Protein AF-A0A9R0ZIT9-F1 (afdb_monomer)

Secondary structure (DSSP, 8-state):
-HHHHHHT-TTSPPPP---B--BSSSSEEEPPPGGGGTT---EE-EEEE-S-TT--GGG---HHHHHHHHHHT----B--EE--S---S----------TT-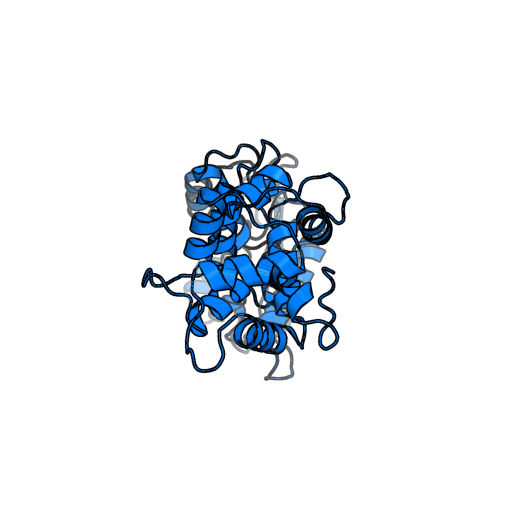SEEEE-PPBPPPSSTTS-HHHHHHHHHHHHHHHHT-EEE---HHHHHHHHHHHHTT-S-GGGG---HHHHHHHH---HHHHHHHHHHHHHT---TTSEEEHHHHHHTTT----HHHHHHHHHH-TT-SSEEEHHHHHHHHHHHHTSTTHHHHHHHHHHHHSPTT-SSB-HHHHHHHHTTTSPPPPHHHHHHHHHHH-SS-SSSB-HHHHHHHHHH-GGGGGGGHHHHTTS---TT-

Mean predicted aligned error: 11.48 Å

Sequence (338 aa):
MCFQRKAAGNSFPRVLLFPEGTTTNGRFLISFQHGAFIPGYPVQPVVVRYPHVHFDQSWLVSLRLHIFFLFVLFPVIIVIVFQGKHITNSTHVQDVHPVSQLHGVEYLPIVYPPEIKQENALHFAENTSYAMAHALNVLPTSYSYADSMIASRAEEAGKANCSSYMVEMAWVKEVYGVSTAEAMELLEHFLAMNPDSDGRVKAQDFWALFGLYCSPLCKKIFHYFDFENKESITFRQFLVGCAHLRKQPLFEGVCETAFEKCKAPGTSDISLAQLANALRSGMLPPADDGMLKLFETFDIDDDDKISRDDFVACLARFPFMIALFAGRINGEVYIEIV

Structure (mmCIF, N/CA/C/O backbone):
data_AF-A0A9R0ZIT9-F1
#
_entry.id   AF-A0A9R0ZIT9-F1
#
loop_
_atom_site.group_PDB
_atom_site.id
_atom_site.type_symbol
_atom_site.label_atom_id
_atom_site.label_alt_id
_atom_site.label_comp_id
_atom_site.label_asym_id
_atom_site.label_entity_id
_atom_site.label_seq_id
_atom_site.pdbx_PDB_ins_code
_atom_site.Cartn_x
_atom_site.Cartn_y
_atom_site.Cartn_z
_atom_site.occupancy
_atom_site.B_iso_or_equiv
_atom_site.auth_seq_id
_atom_site.auth_comp_id
_atom_site.auth_asym_id
_atom_site.auth_atom_id
_atom_site.pdbx_PDB_model_num
ATOM 1 N N . MET A 1 1 ? 18.877 -2.179 -42.855 1.00 31.06 1 MET A N 1
ATOM 2 C CA . MET A 1 1 ? 18.702 -2.961 -44.105 1.00 31.06 1 MET A CA 1
ATOM 3 C C . MET A 1 1 ? 18.419 -4.462 -43.870 1.00 31.06 1 MET A C 1
ATOM 5 O O . MET A 1 1 ? 17.644 -5.027 -44.631 1.00 31.06 1 MET A O 1
ATOM 9 N N . CYS A 1 2 ? 18.946 -5.117 -42.816 1.00 38.97 2 CYS A N 1
ATOM 10 C CA . CYS A 1 2 ? 18.646 -6.539 -42.520 1.00 38.97 2 CYS A CA 1
ATOM 11 C C . CYS A 1 2 ? 17.175 -6.837 -42.163 1.00 38.97 2 CYS A C 1
ATOM 13 O O . CYS A 1 2 ? 16.629 -7.835 -42.624 1.00 38.97 2 CYS A O 1
ATOM 15 N N . PHE A 1 3 ? 16.506 -5.967 -41.397 1.00 40.38 3 PHE A N 1
ATOM 16 C CA . PHE A 1 3 ? 15.108 -6.185 -40.991 1.00 40.38 3 PHE A CA 1
ATOM 17 C C . PHE A 1 3 ? 14.107 -6.030 -42.147 1.00 40.38 3 PHE A C 1
ATOM 19 O O . PHE A 1 3 ? 13.218 -6.862 -42.296 1.00 40.38 3 PHE A O 1
ATOM 26 N N . GLN A 1 4 ? 14.300 -5.038 -43.027 1.00 35.88 4 GLN A N 1
ATOM 27 C CA . GLN A 1 4 ? 13.470 -4.863 -44.229 1.00 35.88 4 GLN A CA 1
ATOM 28 C C . GLN A 1 4 ? 13.579 -6.055 -45.194 1.00 35.88 4 GLN A C 1
ATOM 30 O O . GLN A 1 4 ? 12.577 -6.462 -45.773 1.00 35.88 4 GLN A O 1
ATOM 35 N N . ARG A 1 5 ? 14.768 -6.668 -45.323 1.00 40.38 5 ARG A N 1
ATOM 36 C CA . ARG A 1 5 ? 14.952 -7.890 -46.126 1.00 40.38 5 ARG A CA 1
ATOM 37 C C . ARG A 1 5 ? 14.260 -9.118 -45.518 1.00 40.38 5 ARG A C 1
ATOM 39 O O . ARG A 1 5 ? 13.745 -9.930 -46.277 1.00 40.38 5 ARG A O 1
ATOM 46 N N . LYS A 1 6 ? 14.208 -9.238 -44.183 1.00 46.28 6 LYS A N 1
ATOM 47 C CA . LYS A 1 6 ? 13.490 -10.327 -43.489 1.00 46.28 6 LYS A CA 1
ATOM 48 C C . LYS A 1 6 ? 11.965 -10.186 -43.563 1.00 46.28 6 LYS A C 1
ATOM 50 O O . LYS A 1 6 ? 11.283 -11.195 -43.660 1.00 46.28 6 LYS A O 1
ATOM 55 N N . ALA A 1 7 ? 11.433 -8.963 -43.541 1.00 42.09 7 ALA A N 1
ATOM 56 C CA . ALA A 1 7 ? 9.987 -8.723 -43.590 1.00 42.09 7 ALA A CA 1
ATOM 57 C C . ALA A 1 7 ? 9.369 -8.920 -44.991 1.00 42.09 7 ALA A C 1
ATOM 59 O O . ALA A 1 7 ? 8.175 -9.174 -45.104 1.00 42.09 7 ALA A O 1
ATOM 60 N N . ALA A 1 8 ? 10.169 -8.809 -46.057 1.00 44.41 8 ALA A N 1
ATOM 61 C CA . ALA A 1 8 ? 9.690 -8.810 -47.441 1.00 44.41 8 ALA A CA 1
ATOM 62 C C . ALA A 1 8 ? 9.601 -10.203 -48.107 1.00 44.41 8 ALA A C 1
ATOM 64 O O . ALA A 1 8 ? 9.165 -10.290 -49.253 1.00 44.41 8 ALA A O 1
ATOM 65 N N . GLY A 1 9 ? 10.011 -11.291 -47.439 1.00 46.22 9 GLY A N 1
ATOM 66 C CA . GLY A 1 9 ? 10.045 -12.633 -48.035 1.00 46.22 9 GLY A CA 1
ATOM 67 C C . GLY A 1 9 ? 9.508 -13.732 -47.118 1.00 46.22 9 GLY A C 1
ATOM 68 O O . GLY A 1 9 ? 9.900 -13.821 -45.960 1.00 46.22 9 GLY A O 1
ATOM 69 N N . ASN A 1 10 ? 8.678 -14.631 -47.663 1.00 55.84 10 ASN A N 1
ATOM 70 C CA . ASN A 1 10 ? 8.174 -15.833 -46.968 1.00 55.84 10 ASN A CA 1
ATOM 71 C C . ASN A 1 10 ? 9.259 -16.895 -46.687 1.00 55.84 10 ASN A C 1
ATOM 73 O O . ASN A 1 10 ? 8.974 -17.929 -46.092 1.00 55.84 10 ASN A O 1
ATOM 77 N N . SER A 1 11 ? 10.491 -16.664 -47.138 1.00 56.72 11 SER A N 1
ATOM 78 C CA . SER A 1 11 ? 11.658 -17.528 -46.940 1.00 56.72 11 SER A CA 1
ATOM 79 C C . SER A 1 11 ? 12.350 -17.327 -45.587 1.00 56.72 11 SER A C 1
ATOM 81 O O . SER A 1 11 ? 13.266 -18.079 -45.262 1.00 56.72 11 SER A O 1
ATOM 83 N N . PHE A 1 12 ? 11.920 -16.342 -44.792 1.00 52.59 12 PHE A N 1
ATOM 84 C CA . PHE A 1 12 ? 12.431 -16.102 -43.446 1.00 52.59 12 PHE A CA 1
ATOM 85 C C . PHE A 1 12 ? 11.335 -16.346 -42.400 1.00 52.59 12 PHE A C 1
ATOM 87 O O . PHE A 1 12 ? 10.161 -16.070 -42.659 1.00 52.59 12 PHE A O 1
ATOM 94 N N . PRO A 1 13 ? 11.690 -16.858 -41.209 1.00 55.25 13 PRO A N 1
ATOM 95 C CA . PRO A 1 13 ? 10.743 -16.997 -40.109 1.00 55.25 13 PRO A CA 1
ATOM 96 C C . PRO A 1 13 ? 10.112 -15.641 -39.776 1.00 55.25 13 PRO A C 1
ATOM 98 O O . PRO A 1 13 ? 10.794 -14.615 -39.754 1.00 55.25 13 PRO A O 1
ATOM 101 N N . ARG A 1 14 ? 8.795 -15.638 -39.537 1.00 53.72 14 ARG A N 1
ATOM 102 C CA . ARG A 1 14 ? 8.058 -14.430 -39.146 1.00 53.72 14 ARG A CA 1
ATOM 103 C C . ARG A 1 14 ? 8.640 -13.900 -37.839 1.00 53.72 14 ARG A C 1
ATOM 105 O O . ARG A 1 14 ? 8.605 -14.600 -36.837 1.00 53.72 14 ARG A O 1
ATOM 112 N N . VAL A 1 15 ? 9.159 -12.677 -37.884 1.00 58.47 15 VAL A N 1
ATOM 113 C CA . VAL A 1 15 ? 9.763 -11.966 -36.754 1.00 58.47 15 VAL A CA 1
ATOM 114 C C . VAL A 1 15 ? 8.715 -11.021 -36.183 1.00 58.47 15 VAL A C 1
ATOM 116 O O . VAL A 1 15 ? 8.235 -10.138 -36.892 1.00 58.47 15 VAL A O 1
ATOM 119 N N . LEU A 1 16 ? 8.384 -11.188 -34.908 1.00 60.12 16 LEU A N 1
ATOM 120 C CA . LEU A 1 16 ? 7.666 -10.178 -34.133 1.00 60.12 16 LEU A CA 1
ATOM 121 C C . LEU A 1 16 ? 8.691 -9.406 -33.294 1.00 60.12 16 LEU A C 1
ATOM 123 O O . LEU A 1 16 ? 9.686 -9.996 -32.890 1.00 60.12 16 LEU A O 1
ATOM 127 N N . LEU A 1 17 ? 8.497 -8.101 -33.104 1.00 62.88 17 LEU A N 1
ATOM 128 C CA . LEU A 1 17 ? 9.393 -7.241 -32.327 1.00 62.88 17 LEU A CA 1
ATOM 129 C C . LEU A 1 17 ? 8.574 -6.618 -31.194 1.00 62.88 17 LEU A C 1
ATOM 131 O O . LEU A 1 17 ? 7.559 -5.982 -31.469 1.00 62.88 17 LEU A O 1
ATOM 135 N N . PHE A 1 18 ? 9.024 -6.774 -29.951 1.00 63.25 18 PHE A N 1
ATOM 136 C CA . PHE A 1 18 ? 8.411 -6.133 -28.784 1.00 63.25 18 PHE A CA 1
ATOM 137 C C . PHE A 1 18 ? 9.382 -5.124 -28.195 1.00 63.25 18 PHE A C 1
ATOM 139 O O . PHE A 1 18 ? 10.228 -5.545 -27.417 1.00 63.25 18 PHE A O 1
ATOM 146 N N . PRO A 1 19 ? 9.308 -3.838 -28.574 1.00 57.78 19 PRO A N 1
ATOM 147 C CA . PRO A 1 19 ? 10.172 -2.824 -27.995 1.00 57.78 19 PRO A CA 1
ATOM 148 C C . PRO A 1 19 ? 9.799 -2.615 -26.526 1.00 57.78 19 PRO A C 1
ATOM 150 O O . PRO A 1 19 ? 8.710 -2.133 -26.225 1.00 57.78 19 PRO A O 1
ATOM 153 N N . GLU A 1 20 ? 10.699 -2.976 -25.616 1.00 59.34 20 GLU A N 1
ATOM 154 C CA . GLU A 1 20 ? 10.496 -2.783 -24.180 1.00 59.34 20 GLU A CA 1
ATOM 155 C C . GLU A 1 20 ? 11.645 -1.953 -23.604 1.00 59.34 20 GLU A C 1
ATOM 157 O O . GLU A 1 20 ? 12.801 -2.367 -23.662 1.00 59.34 20 GLU A O 1
ATOM 162 N N . GLY A 1 21 ? 11.327 -0.758 -23.097 1.00 63.19 21 GLY A N 1
ATOM 163 C CA . GLY A 1 21 ? 12.285 0.113 -22.422 1.00 63.19 21 GLY A CA 1
ATOM 164 C C . GLY A 1 21 ? 12.414 -0.307 -20.966 1.00 63.19 21 GLY A C 1
ATOM 165 O O . GLY A 1 21 ? 11.531 -0.008 -20.168 1.00 63.19 21 GLY A O 1
ATOM 166 N N . THR A 1 22 ? 13.487 -1.024 -20.631 1.00 63.25 22 THR A N 1
ATOM 167 C CA . THR A 1 22 ? 13.609 -1.687 -19.321 1.00 63.25 22 THR A CA 1
ATOM 168 C C . THR A 1 22 ? 14.801 -1.239 -18.488 1.00 63.25 22 THR A C 1
ATOM 170 O O . THR A 1 22 ? 15.122 -1.851 -17.475 1.00 63.25 22 THR A O 1
ATOM 173 N N . THR A 1 23 ? 15.475 -0.161 -18.864 1.00 60.59 23 THR A N 1
ATOM 174 C CA . THR A 1 23 ? 16.618 0.361 -18.105 1.00 60.59 23 THR A CA 1
ATOM 175 C C . THR A 1 23 ? 16.234 1.603 -17.317 1.00 60.59 23 THR A C 1
ATOM 177 O O . THR A 1 23 ? 15.519 2.455 -17.835 1.00 60.59 23 THR A O 1
ATOM 180 N N . THR A 1 24 ? 16.740 1.725 -16.086 1.00 65.19 24 THR A N 1
ATOM 181 C CA . THR A 1 24 ? 16.550 2.922 -15.247 1.00 65.19 24 THR A CA 1
ATOM 182 C C . THR A 1 24 ? 17.673 3.946 -15.487 1.00 65.19 24 THR A C 1
ATOM 184 O O . THR A 1 24 ? 17.749 4.563 -16.542 1.00 65.19 24 THR A O 1
ATOM 187 N N . ASN A 1 25 ? 18.608 4.080 -14.549 1.00 64.50 25 ASN A N 1
ATOM 188 C CA . ASN A 1 25 ? 19.784 4.958 -14.591 1.00 64.50 25 ASN A CA 1
ATOM 189 C C . ASN A 1 25 ? 21.001 4.298 -15.275 1.00 64.50 25 ASN A C 1
ATOM 191 O O . ASN A 1 25 ? 22.153 4.623 -14.984 1.00 64.50 25 ASN A O 1
ATOM 195 N N . GLY A 1 26 ? 20.757 3.277 -16.102 1.00 66.44 26 GLY A N 1
ATOM 196 C CA . GLY A 1 26 ? 21.798 2.466 -16.739 1.00 66.44 26 GLY A CA 1
ATOM 197 C C . GLY A 1 26 ? 22.536 1.492 -15.810 1.00 66.44 26 GLY A C 1
ATOM 198 O O . GLY A 1 26 ? 23.431 0.795 -16.280 1.00 66.44 26 GLY A O 1
ATOM 199 N N . ARG A 1 27 ? 22.183 1.412 -14.517 1.00 67.94 27 ARG A N 1
ATOM 200 C CA . ARG A 1 27 ? 22.761 0.444 -13.558 1.00 67.94 27 ARG A CA 1
ATOM 201 C C . ARG A 1 27 ? 21.819 -0.693 -13.187 1.00 67.94 27 ARG A C 1
ATOM 203 O O . ARG A 1 27 ? 22.289 -1.705 -12.666 1.00 67.94 27 ARG A O 1
ATOM 210 N N . PHE A 1 28 ? 20.522 -0.526 -13.451 1.00 71.81 28 PHE A N 1
ATOM 211 C CA . PHE A 1 28 ? 19.509 -1.533 -13.166 1.00 71.81 28 PHE A CA 1
ATOM 212 C C . PHE A 1 28 ? 18.597 -1.816 -14.363 1.00 71.81 28 PHE A C 1
ATOM 214 O O . PHE A 1 28 ? 18.330 -0.925 -15.178 1.00 71.81 28 PHE A O 1
ATOM 221 N N . LEU A 1 29 ? 18.107 -3.055 -14.427 1.00 78.19 29 LEU A N 1
ATOM 222 C CA . LEU A 1 29 ? 17.122 -3.544 -15.393 1.00 78.19 29 LEU A CA 1
ATOM 223 C C . LEU A 1 29 ? 15.790 -3.815 -14.672 1.00 78.19 29 LEU A C 1
ATOM 225 O O . LEU A 1 29 ? 15.766 -4.612 -13.735 1.00 78.19 29 LEU A O 1
ATOM 229 N N . ILE A 1 30 ? 14.701 -3.155 -15.072 1.00 75.94 30 ILE A N 1
ATOM 230 C CA . ILE A 1 30 ? 13.354 -3.403 -14.534 1.00 75.94 30 ILE A CA 1
ATOM 231 C C . ILE A 1 30 ? 12.801 -4.750 -15.009 1.00 75.94 30 ILE A C 1
ATOM 233 O O . ILE A 1 30 ? 13.225 -5.295 -16.033 1.00 75.94 30 ILE A O 1
ATOM 237 N N . SER A 1 31 ? 11.829 -5.281 -14.269 1.00 75.88 31 SER A N 1
ATOM 238 C CA . SER A 1 31 ? 11.161 -6.539 -14.612 1.00 75.88 31 SER A CA 1
ATOM 239 C C . SER A 1 31 ? 10.395 -6.435 -15.936 1.00 75.88 31 SER A C 1
ATOM 241 O O . SER A 1 31 ? 9.758 -5.418 -16.219 1.00 75.88 31 SER A O 1
ATOM 243 N N . PHE A 1 32 ? 10.432 -7.504 -16.734 1.00 79.06 32 PHE A N 1
ATOM 244 C CA . PHE A 1 32 ? 9.756 -7.544 -18.032 1.00 79.06 32 PHE A CA 1
ATOM 245 C C . PHE A 1 32 ? 8.263 -7.804 -17.875 1.00 79.06 32 PHE A C 1
ATOM 247 O O . PHE A 1 32 ? 7.827 -8.570 -17.013 1.00 79.06 32 PHE A O 1
ATOM 254 N N . GLN A 1 33 ? 7.467 -7.236 -18.773 1.00 74.81 33 GLN A N 1
ATOM 255 C CA . GLN A 1 33 ? 6.074 -7.622 -18.912 1.00 74.81 33 GLN A CA 1
ATOM 256 C C . GLN A 1 33 ? 5.977 -9.018 -19.530 1.00 74.81 33 GLN A C 1
ATOM 258 O O . GLN A 1 33 ? 6.402 -9.283 -20.654 1.00 74.81 33 GLN A O 1
ATOM 263 N N . HIS A 1 34 ? 5.306 -9.919 -18.823 1.00 78.12 34 HIS A N 1
ATOM 264 C CA . HIS A 1 34 ? 5.142 -11.314 -19.239 1.00 78.12 34 HIS A CA 1
ATOM 265 C C . HIS A 1 34 ? 4.288 -11.475 -20.505 1.00 78.12 34 HIS A C 1
ATOM 267 O O . HIS A 1 34 ? 4.292 -12.540 -21.115 1.00 78.12 34 HIS A O 1
ATOM 273 N N . GLY A 1 35 ? 3.552 -10.431 -20.910 1.00 76.19 35 GLY A N 1
ATOM 274 C CA . GLY A 1 35 ? 2.629 -10.452 -22.047 1.00 76.19 35 GLY A CA 1
ATOM 275 C C . GLY A 1 35 ? 3.285 -10.895 -23.352 1.00 76.19 35 GLY A C 1
ATOM 276 O O . GLY A 1 35 ? 2.705 -11.692 -24.090 1.00 76.19 35 GLY A O 1
ATOM 277 N N . ALA A 1 36 ? 4.524 -10.454 -23.595 1.00 75.19 36 ALA A N 1
ATOM 278 C CA . ALA A 1 36 ? 5.283 -10.889 -24.758 1.00 75.19 36 ALA A CA 1
ATOM 279 C C . ALA A 1 36 ? 5.568 -12.395 -24.714 1.00 75.19 36 ALA A C 1
ATOM 281 O O . ALA A 1 36 ? 5.547 -13.026 -25.755 1.00 75.19 36 ALA A O 1
ATOM 282 N N . PHE A 1 37 ? 5.747 -12.987 -23.532 1.00 80.38 37 PHE A N 1
ATOM 283 C CA . PHE A 1 37 ? 6.171 -14.375 -23.322 1.00 80.38 37 PHE A CA 1
ATOM 284 C C . PHE A 1 37 ? 5.011 -15.388 -23.269 1.00 80.38 37 PHE A C 1
ATOM 286 O O . PHE A 1 37 ? 5.253 -16.591 -23.379 1.00 80.38 37 PHE A O 1
ATOM 293 N N . ILE A 1 38 ? 3.755 -14.924 -23.175 1.00 78.62 38 ILE A N 1
ATOM 294 C CA . ILE A 1 38 ? 2.533 -15.762 -23.180 1.00 78.62 38 ILE A CA 1
ATOM 295 C C . ILE A 1 38 ? 2.471 -16.750 -24.362 1.00 78.62 38 ILE A C 1
ATOM 297 O O . ILE A 1 38 ? 2.095 -17.901 -24.138 1.00 78.62 38 ILE A O 1
ATOM 301 N N . PRO A 1 39 ? 2.847 -16.382 -25.604 1.00 77.56 39 PRO A N 1
ATOM 302 C CA . PRO A 1 39 ? 2.797 -17.298 -26.743 1.00 77.56 39 PRO A CA 1
ATOM 303 C C . PRO A 1 39 ? 3.722 -18.521 -26.638 1.00 77.56 39 PRO A C 1
ATOM 305 O O . PRO A 1 39 ? 3.547 -19.464 -27.407 1.00 77.56 39 PRO A O 1
ATOM 308 N N . GLY A 1 40 ? 4.714 -18.518 -25.737 1.00 78.06 40 GLY A N 1
ATOM 309 C CA . GLY A 1 40 ? 5.583 -19.677 -25.499 1.00 78.06 40 GLY A CA 1
ATOM 310 C C . GLY A 1 40 ? 6.479 -20.056 -26.685 1.00 78.06 40 GLY A C 1
ATOM 311 O O . GLY A 1 40 ? 6.782 -21.229 -26.885 1.00 78.06 40 GLY A O 1
ATOM 312 N N . TYR A 1 41 ? 6.883 -19.084 -27.502 1.00 79.69 41 TYR A N 1
ATOM 313 C CA . TYR A 1 41 ? 7.847 -19.285 -28.589 1.00 79.69 41 TYR A CA 1
ATOM 314 C C . TYR A 1 41 ? 9.260 -18.872 -28.142 1.00 79.69 41 TYR A C 1
ATOM 316 O O . TYR A 1 41 ? 9.380 -17.998 -27.292 1.00 79.69 41 TYR A O 1
ATOM 324 N N . PRO A 1 42 ? 10.342 -19.439 -28.707 1.00 80.06 42 PRO A N 1
ATOM 325 C CA . PRO A 1 42 ? 11.704 -19.023 -28.373 1.00 80.06 42 PRO A CA 1
ATOM 326 C C . PRO A 1 42 ? 11.931 -17.537 -28.649 1.00 80.06 42 PRO A C 1
ATOM 328 O O . PRO A 1 42 ? 11.461 -17.014 -29.665 1.00 80.06 42 PRO A O 1
ATOM 331 N N . VAL A 1 43 ? 12.681 -16.890 -27.761 1.00 80.00 43 VAL A N 1
ATOM 332 C CA . VAL A 1 43 ? 12.976 -15.459 -27.796 1.00 80.00 43 VAL A CA 1
ATOM 333 C C . VAL A 1 43 ? 14.462 -15.256 -28.024 1.00 80.00 43 VAL A C 1
ATOM 335 O O . VAL A 1 43 ? 15.294 -15.843 -27.344 1.00 80.00 43 VAL A O 1
ATOM 338 N N . GLN A 1 44 ? 14.804 -14.403 -28.980 1.00 83.62 44 GLN A N 1
ATOM 339 C CA . GLN A 1 44 ? 16.175 -13.976 -29.242 1.00 83.62 44 GLN A CA 1
ATOM 340 C C . GLN A 1 44 ? 16.375 -12.569 -28.665 1.00 83.62 44 GLN A C 1
ATOM 342 O O . GLN A 1 44 ? 15.930 -11.623 -29.315 1.00 83.62 44 GLN A O 1
ATOM 347 N N . PRO A 1 45 ? 17.024 -12.403 -27.496 1.00 82.88 45 PRO A N 1
ATOM 348 C CA . PRO A 1 45 ? 17.234 -11.091 -26.903 1.00 82.88 45 PRO A CA 1
ATOM 349 C C . PRO A 1 45 ? 18.282 -10.305 -27.691 1.00 82.88 45 PRO A C 1
ATOM 351 O O . PRO A 1 45 ? 19.247 -10.873 -28.219 1.00 82.88 45 PRO A O 1
ATOM 354 N N . VAL A 1 46 ? 18.098 -8.990 -27.751 1.00 78.50 46 VAL A N 1
ATOM 355 C CA . VAL A 1 46 ? 19.025 -8.063 -28.405 1.00 78.50 46 VAL A CA 1
ATOM 356 C C . VAL A 1 46 ? 19.301 -6.907 -27.458 1.00 78.50 46 VAL A C 1
ATOM 358 O O . VAL A 1 46 ? 18.369 -6.290 -26.949 1.00 78.50 46 VAL A O 1
ATOM 361 N N . VAL A 1 47 ? 20.580 -6.630 -27.228 1.00 74.62 47 VAL A N 1
ATOM 362 C CA . VAL A 1 47 ? 21.064 -5.544 -26.378 1.00 74.62 47 VAL A CA 1
ATOM 363 C C . VAL A 1 47 ? 21.697 -4.468 -27.252 1.00 74.62 47 VAL A C 1
ATOM 365 O O . VAL A 1 47 ? 22.443 -4.757 -28.187 1.00 74.62 47 VAL A O 1
ATOM 368 N N . VAL A 1 48 ? 21.413 -3.209 -26.934 1.00 73.06 48 VAL A N 1
ATOM 369 C CA . VAL A 1 48 ? 21.931 -2.047 -27.658 1.00 73.06 48 VAL A CA 1
ATOM 370 C C . VAL A 1 48 ? 22.774 -1.208 -26.700 1.00 73.06 48 VAL A C 1
ATOM 372 O O . VAL A 1 48 ? 22.277 -0.783 -25.658 1.00 73.06 48 VAL A O 1
ATOM 375 N N . ARG A 1 49 ? 24.050 -0.970 -27.035 1.00 68.44 49 ARG A N 1
ATOM 376 C CA . ARG A 1 49 ? 24.972 -0.166 -26.213 1.00 68.44 49 ARG A CA 1
ATOM 377 C C . ARG A 1 49 ? 25.190 1.220 -26.806 1.00 68.44 49 ARG A C 1
ATOM 379 O O . ARG A 1 49 ? 25.594 1.365 -27.964 1.00 68.44 49 ARG A O 1
ATOM 386 N N . TYR A 1 50 ? 24.981 2.232 -25.970 1.00 65.06 50 TYR A N 1
ATOM 387 C CA . TYR A 1 50 ? 25.193 3.632 -26.316 1.00 65.06 50 TYR A CA 1
ATOM 388 C C . TYR A 1 50 ? 26.601 4.104 -25.908 1.00 65.06 50 TYR A C 1
ATOM 390 O O . TYR A 1 50 ? 27.106 3.686 -24.867 1.00 65.06 50 TYR A O 1
ATOM 398 N N . PRO A 1 51 ? 27.248 4.972 -26.707 1.00 54.44 51 PRO A N 1
ATOM 399 C CA . PRO A 1 51 ? 28.614 5.457 -26.473 1.00 54.44 51 PRO A CA 1
ATOM 400 C C . PRO A 1 51 ? 28.772 6.389 -25.266 1.00 54.44 51 PRO A C 1
ATOM 402 O O . PRO A 1 51 ? 29.891 6.625 -24.811 1.00 54.44 51 PRO A O 1
ATOM 405 N N . HIS A 1 52 ? 27.682 6.974 -24.774 1.00 58.22 52 HIS A N 1
ATOM 406 C CA . HIS A 1 52 ? 27.738 8.059 -23.801 1.00 58.22 52 HIS A CA 1
ATOM 407 C C . HIS A 1 52 ? 27.644 7.540 -22.361 1.00 58.22 52 HIS A C 1
ATOM 409 O O . HIS A 1 52 ? 26.633 6.978 -21.959 1.00 58.22 52 HIS A O 1
ATOM 415 N N . VAL A 1 53 ? 28.692 7.796 -21.572 1.00 51.62 53 VAL A N 1
ATOM 416 C CA . VAL A 1 53 ? 28.818 7.391 -20.156 1.00 51.62 53 VAL A CA 1
ATOM 417 C C . VAL A 1 53 ? 27.939 8.234 -19.214 1.00 51.62 53 VAL A C 1
ATOM 419 O O . VAL A 1 53 ? 27.582 7.783 -18.132 1.00 51.62 53 VAL A O 1
ATOM 422 N N . HIS A 1 54 ? 27.560 9.447 -19.631 1.00 52.81 54 HIS A N 1
ATOM 423 C CA . HIS A 1 54 ? 26.757 10.393 -18.839 1.00 52.81 54 HIS A CA 1
ATOM 424 C C . HIS A 1 54 ? 25.351 10.626 -19.408 1.00 52.81 54 HIS A C 1
ATOM 426 O O . HIS A 1 54 ? 24.741 11.660 -19.146 1.00 52.81 54 HIS A O 1
ATOM 432 N N . PHE A 1 55 ? 24.840 9.696 -20.217 1.00 50.72 55 PHE A N 1
ATOM 433 C CA . PHE A 1 55 ? 23.469 9.772 -20.708 1.00 50.72 55 PHE A CA 1
ATOM 434 C C . PHE A 1 55 ? 22.532 9.057 -19.731 1.00 50.72 55 PHE A C 1
ATOM 436 O O . PHE A 1 55 ? 22.361 7.842 -19.803 1.00 50.72 55 PHE A O 1
ATOM 443 N N . ASP A 1 56 ? 21.957 9.815 -18.798 1.00 50.28 56 ASP A N 1
ATOM 444 C CA . ASP A 1 56 ? 20.926 9.316 -17.895 1.00 50.28 56 ASP A CA 1
ATOM 445 C C . ASP A 1 56 ? 19.540 9.559 -18.508 1.00 50.28 56 ASP A C 1
ATOM 447 O O . ASP A 1 56 ? 19.037 10.683 -18.541 1.00 50.28 56 ASP A O 1
ATOM 451 N N . GLN A 1 57 ? 18.930 8.493 -19.024 1.00 48.69 57 GLN A N 1
ATOM 452 C CA . GLN A 1 57 ? 17.589 8.528 -19.617 1.00 48.69 57 GLN A CA 1
ATOM 453 C C . GLN A 1 57 ? 16.500 8.833 -18.572 1.00 48.69 57 GLN A C 1
ATOM 455 O O . GLN A 1 57 ? 15.414 9.280 -18.939 1.00 48.69 57 GLN A O 1
ATOM 460 N N . SER A 1 58 ? 16.794 8.653 -17.277 1.00 49.66 58 SER A N 1
ATOM 461 C CA . SER A 1 58 ? 15.856 8.873 -16.171 1.00 49.66 58 SER A CA 1
ATOM 462 C C . SER A 1 58 ? 15.735 10.339 -15.722 1.00 49.66 58 SER A C 1
ATOM 464 O O . SER A 1 58 ? 14.799 10.679 -15.004 1.00 49.66 58 SER A O 1
ATOM 466 N N . TRP A 1 59 ? 16.604 11.240 -16.208 1.00 42.44 59 TRP A N 1
ATOM 467 C CA . TRP A 1 59 ? 16.589 12.680 -15.880 1.00 42.44 59 TRP A CA 1
ATOM 468 C C . TRP A 1 59 ? 15.383 13.461 -16.439 1.00 42.44 59 TRP A C 1
ATOM 470 O O . TRP A 1 59 ? 15.190 14.633 -16.114 1.00 42.44 59 TRP A O 1
ATOM 480 N N . LEU A 1 60 ? 14.547 12.835 -17.270 1.00 45.12 60 LEU A N 1
ATOM 481 C CA . LEU A 1 60 ? 13.288 13.406 -17.750 1.00 45.12 60 LEU A CA 1
ATOM 482 C C . LEU A 1 60 ? 12.163 13.062 -16.766 1.00 45.12 60 LEU A C 1
ATOM 484 O O . LEU A 1 60 ? 11.389 12.137 -16.998 1.00 45.12 60 LEU A O 1
ATOM 488 N N . VAL A 1 61 ? 12.102 13.813 -15.664 1.00 49.66 61 VAL A N 1
ATOM 489 C CA . VAL A 1 61 ? 11.193 13.590 -14.521 1.00 49.66 61 VAL A CA 1
ATOM 490 C C . VAL A 1 61 ? 9.709 13.761 -14.885 1.00 49.66 61 VAL A C 1
ATOM 492 O O . VAL A 1 61 ? 8.856 13.186 -14.229 1.00 49.66 61 VAL A O 1
ATOM 495 N N . SER A 1 62 ? 9.380 14.461 -15.978 1.00 54.62 62 SER A N 1
ATOM 496 C CA . SER A 1 62 ? 7.987 14.609 -16.415 1.00 54.62 62 SER A CA 1
ATOM 497 C C . SER A 1 62 ? 7.536 13.431 -17.284 1.00 54.62 62 SER A C 1
ATOM 499 O O . SER A 1 62 ? 8.010 13.270 -18.415 1.00 54.62 62 SER A O 1
ATOM 501 N N . LEU A 1 63 ? 6.544 12.663 -16.816 1.00 52.81 63 LEU A N 1
ATOM 502 C CA . LEU A 1 63 ? 5.922 11.546 -17.549 1.00 52.81 63 LEU A CA 1
ATOM 503 C C . LEU A 1 63 ? 5.414 11.958 -18.950 1.00 52.81 63 LEU A C 1
ATOM 505 O O . LEU A 1 63 ? 5.443 11.154 -19.883 1.00 52.81 63 LEU A O 1
ATOM 509 N N . ARG A 1 64 ? 5.017 13.228 -19.142 1.00 51.44 64 ARG A N 1
ATOM 510 C CA . ARG A 1 64 ? 4.622 13.763 -20.461 1.00 51.44 64 ARG A CA 1
ATOM 511 C C . ARG A 1 64 ? 5.778 13.778 -21.457 1.00 51.44 64 ARG A C 1
ATOM 513 O O . ARG A 1 64 ? 5.560 13.470 -22.624 1.00 51.44 64 ARG A O 1
ATOM 520 N N . LEU A 1 65 ? 6.993 14.101 -21.011 1.00 50.38 65 LEU A N 1
ATOM 521 C CA . LEU A 1 65 ? 8.193 13.976 -21.839 1.00 50.38 65 LEU A CA 1
ATOM 522 C C . LEU A 1 65 ? 8.702 12.534 -21.877 1.00 50.38 65 LEU A C 1
ATOM 524 O O . LEU A 1 65 ? 9.205 12.126 -22.913 1.00 50.38 65 LEU A O 1
ATOM 528 N N . HIS A 1 66 ? 8.534 11.748 -20.813 1.00 53.09 66 HIS A N 1
ATOM 529 C CA . HIS A 1 66 ? 9.024 10.369 -20.754 1.00 53.09 66 HIS A CA 1
ATOM 530 C C . HIS A 1 66 ? 8.247 9.420 -21.677 1.00 53.09 66 HIS A C 1
ATOM 532 O O . HIS A 1 66 ? 8.860 8.692 -22.451 1.00 53.09 66 HIS A O 1
ATOM 538 N N . ILE A 1 67 ? 6.907 9.471 -21.681 1.00 50.78 67 ILE A N 1
ATOM 539 C CA . ILE A 1 67 ? 6.072 8.722 -22.640 1.00 50.78 67 ILE A CA 1
ATOM 540 C C . ILE A 1 67 ? 6.343 9.233 -24.059 1.00 50.78 67 ILE A C 1
ATOM 542 O O . ILE A 1 67 ? 6.532 8.439 -24.975 1.00 50.78 67 ILE A O 1
ATOM 546 N N . PHE A 1 68 ? 6.453 10.551 -24.247 1.00 44.12 68 PHE A N 1
ATOM 547 C CA . PHE A 1 68 ? 6.816 11.120 -25.544 1.00 44.12 68 PHE A CA 1
ATOM 548 C C . PHE A 1 68 ? 8.194 10.626 -26.027 1.00 44.12 68 PHE A C 1
ATOM 550 O O . PHE A 1 68 ? 8.317 10.243 -27.180 1.00 44.12 68 PHE A O 1
ATOM 557 N N . PHE A 1 69 ? 9.217 10.529 -25.175 1.00 45.12 69 PHE A N 1
ATOM 558 C CA . PHE A 1 69 ? 10.558 10.068 -25.566 1.00 45.12 69 PHE A CA 1
ATOM 559 C C . PHE A 1 69 ? 10.692 8.541 -25.684 1.00 45.12 69 PHE A C 1
ATOM 561 O O . PHE A 1 69 ? 11.404 8.090 -26.585 1.00 45.12 69 PHE A O 1
ATOM 568 N N . LEU A 1 70 ? 9.977 7.756 -24.864 1.00 47.50 70 LEU A N 1
ATOM 569 C CA . LEU A 1 70 ? 9.848 6.295 -25.009 1.00 47.50 70 LEU A CA 1
ATOM 570 C C . LEU A 1 70 ? 9.231 5.918 -26.365 1.00 47.50 70 LEU A C 1
ATOM 572 O O . LEU A 1 70 ? 9.610 4.904 -26.946 1.00 47.50 70 LEU A O 1
ATOM 576 N N . PHE A 1 71 ? 8.319 6.747 -26.890 1.00 42.75 71 PHE A N 1
ATOM 577 C CA . PHE A 1 71 ? 7.707 6.549 -28.207 1.00 42.75 71 PHE A CA 1
ATOM 578 C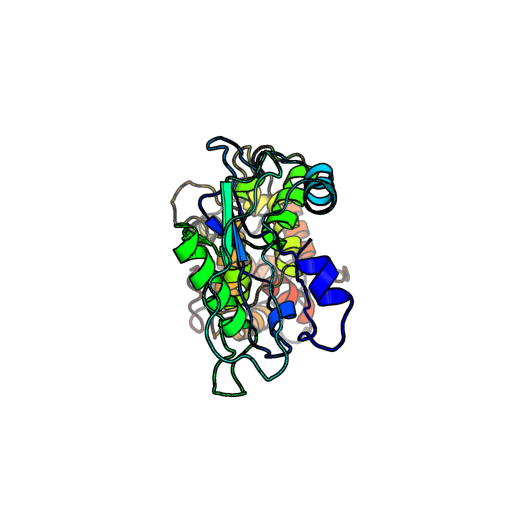 C . PHE A 1 71 ? 8.437 7.256 -29.364 1.00 42.75 71 PHE A C 1
ATOM 580 O O . PHE A 1 71 ? 8.277 6.824 -30.505 1.00 42.75 71 PHE A O 1
ATOM 587 N N . VAL A 1 72 ? 9.219 8.320 -29.119 1.00 39.84 72 VAL A N 1
ATOM 588 C CA . VAL A 1 72 ? 9.704 9.203 -30.202 1.00 39.84 72 VAL A CA 1
ATOM 589 C C . VAL A 1 72 ? 11.228 9.259 -30.364 1.00 39.84 72 VAL A C 1
ATOM 591 O O . VAL A 1 72 ? 11.644 9.554 -31.484 1.00 39.84 72 VAL A O 1
ATOM 594 N N . LEU A 1 73 ? 12.085 8.972 -29.363 1.00 37.25 73 LEU A N 1
ATOM 595 C CA . LEU A 1 73 ? 13.513 9.322 -29.527 1.00 37.25 73 LEU A CA 1
ATOM 596 C C . LEU A 1 73 ? 14.623 8.316 -29.193 1.00 37.25 73 LEU A C 1
ATOM 598 O O . LEU A 1 73 ? 15.602 8.380 -29.927 1.00 37.25 73 LEU A O 1
ATOM 602 N N . PHE A 1 74 ? 14.559 7.379 -28.237 1.00 38.19 74 PHE A N 1
ATOM 603 C CA . PHE A 1 74 ? 15.705 6.456 -28.058 1.00 38.19 74 PHE A CA 1
ATOM 604 C C . PHE A 1 74 ? 15.340 5.056 -27.557 1.00 38.19 74 PHE A C 1
ATOM 606 O O . PHE A 1 74 ? 14.692 4.920 -26.524 1.00 38.19 74 PHE A O 1
ATOM 613 N N . PRO A 1 75 ? 15.809 4.000 -28.246 1.00 45.28 75 PRO A N 1
ATOM 614 C CA . PRO A 1 75 ? 15.539 2.637 -27.843 1.00 45.28 75 PRO A CA 1
ATOM 615 C C . PRO A 1 75 ? 16.674 1.995 -27.038 1.00 45.28 75 PRO A C 1
ATOM 617 O O . PRO A 1 75 ? 17.648 1.514 -27.617 1.00 45.28 75 PRO A O 1
ATOM 620 N N . VAL A 1 76 ? 16.502 1.762 -25.741 1.00 41.12 76 VAL A N 1
ATOM 621 C CA . VAL A 1 76 ? 16.836 0.402 -25.287 1.00 41.12 76 VAL A CA 1
ATOM 622 C C . VAL A 1 76 ? 15.664 -0.453 -25.750 1.00 41.12 76 VAL A C 1
ATOM 624 O O . VAL A 1 76 ? 14.723 -0.696 -25.014 1.00 41.12 76 VAL A O 1
ATOM 627 N N . ILE A 1 77 ? 15.650 -0.784 -27.044 1.00 45.12 77 ILE A N 1
ATOM 628 C CA . ILE A 1 77 ? 14.716 -1.764 -27.584 1.00 45.12 77 ILE A CA 1
ATOM 629 C C . ILE A 1 77 ? 15.294 -3.093 -27.133 1.00 45.12 77 ILE A C 1
ATOM 631 O O . ILE A 1 77 ? 16.284 -3.571 -27.690 1.00 45.12 77 ILE A O 1
ATOM 635 N N . ILE A 1 78 ? 14.653 -3.711 -26.152 1.00 48.72 78 ILE A N 1
ATOM 636 C CA . ILE A 1 78 ? 14.603 -5.164 -26.150 1.00 48.72 78 ILE A CA 1
ATOM 637 C C . ILE A 1 78 ? 13.910 -5.536 -27.453 1.00 48.72 78 ILE A C 1
ATOM 639 O O . ILE A 1 78 ? 12.796 -5.102 -27.705 1.00 48.72 78 ILE A O 1
ATOM 643 N N . VAL A 1 79 ? 14.577 -6.273 -28.334 1.00 50.88 79 VAL A N 1
ATOM 644 C CA . VAL A 1 79 ? 13.861 -6.978 -29.390 1.00 50.88 79 VAL A CA 1
ATOM 645 C C . VAL A 1 79 ? 13.656 -8.395 -28.892 1.00 50.88 79 VAL A C 1
ATOM 647 O O . VAL A 1 79 ? 14.597 -9.178 -28.892 1.00 50.88 79 VAL A O 1
ATOM 650 N N . ILE A 1 80 ? 12.431 -8.750 -28.525 1.00 52.09 80 ILE A N 1
ATOM 651 C CA . ILE A 1 80 ? 12.026 -10.151 -28.401 1.00 52.09 80 ILE A CA 1
ATOM 652 C C . ILE A 1 80 ? 11.688 -10.636 -29.808 1.00 52.09 80 ILE A C 1
ATOM 654 O O . ILE A 1 80 ? 10.598 -10.340 -30.291 1.00 52.09 80 ILE A O 1
ATOM 658 N N . VAL A 1 81 ? 12.601 -11.342 -30.491 1.00 51.72 81 VAL A N 1
ATOM 659 C CA . VAL A 1 81 ? 12.232 -11.998 -31.756 1.00 51.72 81 VAL A CA 1
ATOM 660 C C . VAL A 1 81 ? 11.640 -13.369 -31.482 1.00 51.72 81 VAL A C 1
ATOM 662 O O . VAL A 1 81 ? 12.373 -14.275 -31.090 1.00 51.72 81 VAL A O 1
ATOM 665 N N . PHE A 1 82 ? 10.357 -13.546 -31.795 1.00 49.88 82 PHE A N 1
ATOM 666 C CA . PHE A 1 82 ? 9.774 -14.879 -31.915 1.00 49.88 82 PHE A CA 1
ATOM 667 C C . PHE A 1 82 ? 10.205 -15.538 -33.216 1.00 49.88 82 PHE A C 1
ATOM 669 O O . PHE A 1 82 ? 10.014 -14.981 -34.294 1.00 49.88 82 PHE A O 1
ATOM 676 N N . GLN A 1 83 ? 10.800 -16.722 -33.109 1.00 42.34 83 GLN A N 1
ATOM 677 C CA . GLN A 1 83 ? 11.174 -17.544 -34.256 1.00 42.34 83 GLN A CA 1
ATOM 678 C C . GLN A 1 83 ? 10.221 -18.743 -34.334 1.00 42.34 83 GLN A C 1
ATOM 680 O O . GLN A 1 83 ? 10.162 -19.568 -33.422 1.00 42.34 83 GLN A O 1
ATOM 685 N N . GLY A 1 84 ? 9.454 -18.848 -35.423 1.00 36.44 84 GLY A N 1
ATOM 686 C CA . GLY A 1 84 ? 8.699 -20.066 -35.732 1.00 36.44 84 GLY A CA 1
ATOM 687 C C . GLY A 1 84 ? 9.640 -21.263 -35.918 1.00 36.44 84 GLY A C 1
ATOM 688 O O . GLY A 1 84 ? 10.770 -21.084 -36.363 1.00 36.44 84 GLY A O 1
ATOM 689 N N . LYS A 1 85 ? 9.175 -22.474 -35.561 1.00 36.72 85 LYS A N 1
ATOM 690 C CA . LYS A 1 85 ? 9.909 -23.756 -35.625 1.00 36.72 85 LYS A CA 1
ATOM 691 C C . LYS A 1 85 ? 10.751 -23.886 -36.905 1.00 36.72 85 LYS A C 1
ATOM 693 O O . LYS A 1 85 ? 10.198 -24.264 -37.926 1.00 36.72 85 LYS A O 1
ATOM 698 N N . HIS A 1 86 ? 12.045 -23.575 -36.825 1.00 36.56 86 HIS A N 1
ATOM 699 C CA . HIS A 1 86 ? 13.180 -24.091 -37.608 1.00 36.56 86 HIS A CA 1
ATOM 700 C C . HIS A 1 86 ? 14.296 -23.040 -37.622 1.00 36.56 86 HIS A C 1
ATOM 702 O O . HIS A 1 86 ? 14.271 -22.144 -38.459 1.00 36.56 86 HIS A O 1
ATOM 708 N N . ILE A 1 87 ? 15.307 -23.176 -36.755 1.00 42.25 87 ILE A N 1
ATOM 709 C CA . ILE A 1 87 ? 16.636 -22.604 -37.017 1.00 42.25 87 ILE A CA 1
ATOM 710 C C . ILE A 1 87 ? 17.705 -23.607 -36.576 1.00 42.25 87 ILE A C 1
ATOM 712 O O . ILE A 1 87 ? 17.794 -23.980 -35.411 1.00 42.25 87 ILE A O 1
ATOM 716 N N . THR A 1 88 ? 18.501 -24.040 -37.550 1.00 35.31 88 THR A N 1
ATOM 717 C CA . THR A 1 88 ? 19.795 -24.701 -37.379 1.00 35.31 88 THR A CA 1
ATOM 718 C C . THR A 1 88 ? 20.855 -23.677 -36.990 1.00 35.31 88 THR A C 1
ATOM 720 O O . THR A 1 88 ? 20.889 -22.575 -37.536 1.00 35.31 88 THR A O 1
ATOM 723 N N . ASN A 1 89 ? 21.719 -24.075 -36.061 1.00 36.19 89 ASN A N 1
ATOM 724 C CA . ASN A 1 89 ? 22.812 -23.280 -35.517 1.00 36.19 89 ASN A CA 1
ATOM 725 C C . ASN A 1 89 ? 23.708 -22.654 -36.595 1.00 36.19 89 ASN A C 1
ATOM 727 O O . ASN A 1 89 ? 24.046 -23.294 -37.588 1.00 36.19 89 ASN A O 1
ATOM 731 N N . SER A 1 90 ? 24.210 -21.465 -36.254 1.00 41.88 90 SER A N 1
ATOM 732 C CA . SER A 1 90 ? 25.364 -20.780 -36.842 1.00 41.88 90 SER A CA 1
ATOM 733 C C . SER A 1 90 ? 25.071 -19.823 -37.999 1.00 41.88 90 SER A C 1
ATOM 735 O O . SER A 1 90 ? 24.859 -20.243 -39.127 1.00 41.88 90 SER A O 1
ATOM 737 N N . THR A 1 91 ? 25.191 -18.521 -37.720 1.00 32.38 91 THR A N 1
ATOM 738 C CA . THR A 1 91 ? 25.940 -17.585 -38.576 1.00 32.38 91 THR A CA 1
ATOM 739 C C . THR A 1 91 ? 26.374 -16.377 -37.749 1.00 32.38 91 THR A C 1
ATOM 741 O O . THR A 1 91 ? 25.538 -15.598 -37.293 1.00 32.38 91 THR A O 1
ATOM 744 N N . HIS A 1 92 ? 27.691 -16.217 -37.611 1.00 34.91 92 HIS A N 1
ATOM 745 C CA . HIS A 1 92 ? 28.356 -14.934 -37.387 1.00 34.91 92 HIS A CA 1
ATOM 746 C C . HIS A 1 92 ? 27.799 -13.902 -38.383 1.00 34.91 92 HIS A C 1
ATOM 748 O O . HIS A 1 92 ? 27.825 -14.147 -39.590 1.00 34.91 92 HIS A O 1
ATOM 754 N N . VAL A 1 93 ? 27.317 -12.75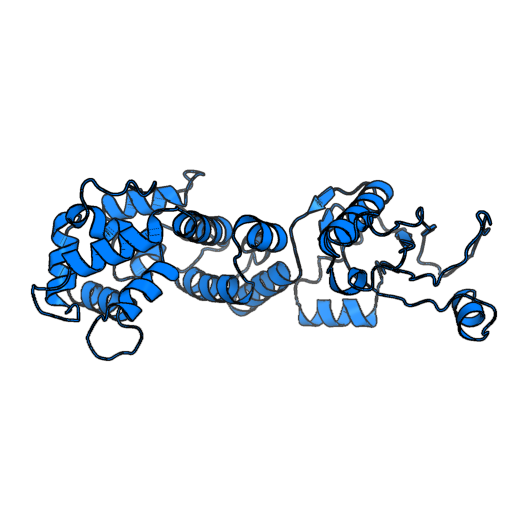4 -37.905 1.00 35.28 93 VAL A N 1
ATOM 755 C CA . VAL A 1 93 ? 27.007 -11.603 -38.766 1.00 35.28 93 VAL A CA 1
ATOM 756 C C . VAL A 1 93 ? 27.994 -10.498 -38.420 1.00 35.28 93 VAL A C 1
ATOM 758 O O . VAL A 1 93 ? 27.980 -9.973 -37.312 1.00 35.28 93 VAL A O 1
ATOM 761 N N . GLN A 1 94 ? 28.884 -10.218 -39.373 1.00 29.55 94 GLN A N 1
ATOM 762 C CA . GLN A 1 94 ? 29.870 -9.143 -39.330 1.00 29.55 94 GLN A CA 1
ATOM 763 C C . GLN A 1 94 ? 29.209 -7.762 -39.453 1.00 29.55 94 GLN A C 1
ATOM 765 O O . GLN A 1 94 ? 28.285 -7.575 -40.245 1.00 29.55 94 GLN A O 1
ATOM 770 N N . ASP A 1 95 ? 29.735 -6.847 -38.639 1.00 31.23 95 ASP A N 1
ATOM 771 C CA . ASP A 1 95 ? 29.888 -5.392 -38.753 1.00 31.23 95 ASP A CA 1
ATOM 772 C C . ASP A 1 95 ? 28.882 -4.573 -39.581 1.00 31.23 95 ASP A C 1
ATOM 774 O O . ASP A 1 95 ? 28.755 -4.689 -40.800 1.00 31.23 95 ASP A O 1
ATOM 778 N N . VAL A 1 96 ? 28.251 -3.611 -38.896 1.00 31.41 96 VAL A N 1
ATOM 779 C CA . VAL A 1 96 ? 27.474 -2.517 -39.491 1.00 31.41 96 VAL A CA 1
ATOM 780 C C . VAL A 1 96 ? 28.017 -1.180 -38.969 1.00 31.41 96 VAL A C 1
ATOM 782 O O . VAL A 1 96 ? 28.008 -0.941 -37.766 1.00 31.41 96 VAL A O 1
ATOM 785 N N . HIS A 1 97 ? 28.415 -0.277 -39.872 1.00 31.89 97 HIS A N 1
ATOM 786 C CA . HIS A 1 97 ? 28.714 1.139 -39.596 1.00 31.89 97 HIS A CA 1
ATOM 787 C C . HIS A 1 97 ? 27.913 2.060 -40.545 1.00 31.89 97 HIS A C 1
ATOM 789 O O . HIS A 1 97 ? 27.647 1.654 -41.677 1.00 31.89 97 HIS A O 1
ATOM 795 N N . PRO A 1 98 ? 27.636 3.334 -40.191 1.00 42.09 98 PRO A N 1
ATOM 796 C CA . PRO A 1 98 ? 27.284 3.849 -38.874 1.00 42.09 98 PRO A CA 1
ATOM 797 C C . PRO A 1 98 ? 25.899 4.533 -38.902 1.00 42.09 98 PRO A C 1
ATOM 799 O O . PRO A 1 98 ? 25.628 5.415 -39.713 1.00 42.09 98 PRO A O 1
ATOM 802 N N . VAL A 1 99 ? 25.043 4.202 -37.935 1.00 35.72 99 VAL A N 1
ATOM 803 C CA . VAL A 1 99 ? 24.240 5.246 -37.285 1.00 35.72 99 VAL A CA 1
ATOM 804 C C . VAL A 1 99 ? 25.194 5.805 -36.241 1.00 35.72 99 VAL A C 1
ATOM 806 O O . VAL A 1 99 ? 25.599 5.075 -35.340 1.00 35.72 99 VAL A O 1
ATOM 809 N N . SER A 1 100 ? 25.653 7.039 -36.411 1.00 37.34 100 SER A N 1
ATOM 810 C CA . SER A 1 100 ? 26.769 7.668 -35.681 1.00 37.34 100 SER A CA 1
ATOM 811 C C . SER A 1 100 ? 26.523 7.912 -34.176 1.00 37.34 100 SER A C 1
ATOM 813 O O . SER A 1 100 ? 27.127 8.800 -33.586 1.00 37.34 100 SER A O 1
ATOM 815 N N . GLN A 1 101 ? 25.651 7.126 -33.540 1.00 45.19 101 GLN A N 1
ATOM 816 C CA . GLN A 1 101 ? 25.256 7.246 -32.133 1.00 45.19 101 GLN A CA 1
ATOM 817 C C . GLN A 1 101 ? 25.187 5.898 -31.383 1.00 45.19 101 GLN A C 1
ATOM 819 O O . GLN A 1 101 ? 24.797 5.876 -30.220 1.00 45.19 101 GLN A O 1
ATOM 824 N N . LEU A 1 102 ? 25.554 4.768 -32.005 1.00 48.78 102 LEU A N 1
ATOM 825 C CA . LEU A 1 102 ? 25.475 3.426 -31.403 1.00 48.78 102 LEU A CA 1
ATOM 826 C C . LEU A 1 102 ? 26.848 2.742 -31.410 1.00 48.78 102 LEU A C 1
ATOM 828 O O . LEU A 1 102 ? 27.485 2.662 -32.458 1.00 48.78 102 LEU A O 1
ATOM 832 N N . HIS A 1 103 ? 27.302 2.243 -30.255 1.00 52.22 103 HIS A N 1
ATOM 833 C CA . HIS A 1 103 ? 28.603 1.570 -30.115 1.00 52.22 103 HIS A CA 1
ATOM 834 C C . HIS A 1 103 ? 28.542 0.064 -30.419 1.00 52.22 103 HIS A C 1
ATOM 836 O O . HIS A 1 103 ? 29.565 -0.519 -30.764 1.00 52.22 103 HIS A O 1
ATOM 842 N N . GLY A 1 104 ? 27.368 -0.572 -30.343 1.00 63.97 104 GLY A N 1
ATOM 843 C CA . GLY A 1 104 ? 27.207 -1.971 -30.748 1.00 63.97 104 GLY A CA 1
ATOM 844 C C . GLY A 1 104 ? 25.805 -2.524 -30.495 1.00 63.97 104 GLY A C 1
ATOM 845 O O . GLY A 1 104 ? 25.151 -2.154 -29.519 1.00 63.97 104 GLY A O 1
ATOM 846 N N . VAL A 1 105 ? 25.354 -3.408 -31.388 1.00 70.75 105 VAL A N 1
ATOM 847 C CA . VAL A 1 105 ? 24.153 -4.239 -31.211 1.00 70.75 105 VAL A CA 1
ATOM 848 C C . VAL A 1 105 ? 24.625 -5.664 -30.948 1.00 70.75 105 VAL A C 1
ATOM 850 O O . VAL A 1 105 ? 25.295 -6.256 -31.792 1.00 70.75 105 VAL A O 1
ATOM 853 N N . GLU A 1 106 ? 24.283 -6.204 -29.787 1.00 76.62 106 GLU A N 1
ATOM 854 C CA . GLU A 1 106 ? 24.669 -7.539 -29.343 1.00 76.62 106 GLU A CA 1
ATOM 855 C C . GLU A 1 106 ? 23.445 -8.461 -29.377 1.00 76.62 106 GLU A C 1
ATOM 857 O O . GLU A 1 106 ? 22.419 -8.179 -28.758 1.00 76.62 106 GLU A O 1
ATOM 862 N N . TYR A 1 107 ? 23.539 -9.562 -30.123 1.00 79.38 107 TYR A N 1
ATOM 863 C CA . TYR A 1 107 ? 22.524 -10.615 -30.132 1.00 79.38 107 TYR A CA 1
ATOM 864 C C . TYR A 1 107 ? 22.923 -11.661 -29.092 1.00 79.38 107 TYR A C 1
ATOM 866 O O . TYR A 1 107 ? 23.977 -12.282 -29.225 1.00 79.38 107 TYR A O 1
ATOM 874 N N . LEU A 1 108 ? 22.098 -11.850 -28.063 1.00 83.06 108 LEU A N 1
ATOM 875 C CA . LEU A 1 108 ? 22.375 -12.822 -27.000 1.00 83.06 108 LEU A CA 1
ATOM 876 C C . LEU A 1 108 ? 22.043 -14.255 -27.450 1.00 83.06 108 LEU A C 1
ATOM 878 O O . LEU A 1 108 ? 21.551 -14.459 -28.551 1.00 83.06 108 LEU A O 1
ATOM 882 N N . PRO A 1 109 ? 22.307 -15.304 -26.669 1.00 86.00 109 PRO A N 1
ATOM 883 C CA . PRO A 1 109 ? 21.778 -16.628 -26.989 1.00 86.00 109 PRO A CA 1
ATOM 884 C C . PRO A 1 109 ? 20.238 -16.653 -27.003 1.00 86.00 109 PRO A C 1
ATOM 886 O O . PRO A 1 109 ? 19.593 -15.922 -26.252 1.00 86.00 109 PRO A O 1
ATOM 889 N N . ILE A 1 110 ? 19.646 -17.509 -27.845 1.00 82.81 110 ILE A N 1
ATOM 890 C CA . ILE A 1 110 ? 18.193 -17.738 -27.859 1.00 82.81 110 ILE A CA 1
ATOM 891 C C . ILE A 1 110 ? 17.772 -18.325 -26.509 1.00 82.81 110 ILE A C 1
ATOM 893 O O . ILE A 1 110 ? 18.307 -19.349 -26.081 1.00 82.81 110 ILE A O 1
ATOM 897 N N . VAL A 1 111 ? 16.777 -17.707 -25.876 1.00 84.69 111 VAL A N 1
ATOM 898 C CA . VAL A 1 111 ? 16.129 -18.204 -24.663 1.00 84.69 111 VAL A CA 1
ATOM 899 C C . VAL A 1 111 ? 14.904 -19.009 -25.081 1.00 84.69 111 VAL A C 1
ATOM 901 O O . VAL A 1 111 ? 14.013 -18.514 -25.778 1.00 84.69 111 VAL A O 1
ATOM 904 N N . TYR A 1 112 ? 14.874 -20.278 -24.690 1.00 83.75 112 TYR A N 1
ATOM 905 C CA . TYR A 1 112 ? 13.761 -21.175 -24.976 1.00 83.75 112 TYR A CA 1
ATOM 906 C C . TYR A 1 112 ? 12.738 -21.135 -23.835 1.00 83.75 112 TYR A C 1
ATOM 908 O O . TYR A 1 112 ? 13.129 -20.954 -22.679 1.00 83.75 112 TYR A O 1
ATOM 916 N N . PRO A 1 113 ? 11.439 -21.312 -24.138 1.00 81.25 113 PRO A N 1
ATOM 917 C CA . PRO A 1 113 ? 10.440 -21.500 -23.095 1.00 81.25 113 PRO A CA 1
ATOM 918 C C . PRO A 1 113 ? 10.784 -22.754 -22.265 1.00 81.25 113 PRO A C 1
ATOM 920 O O . PRO A 1 113 ? 11.313 -23.719 -22.827 1.00 81.25 113 PRO A O 1
ATOM 923 N N . PRO A 1 114 ? 10.487 -22.767 -20.956 1.00 77.38 114 PRO A N 1
ATOM 924 C CA . PRO A 1 114 ? 10.728 -23.933 -20.107 1.00 77.38 114 PRO A CA 1
ATOM 925 C C . PRO A 1 114 ? 10.008 -25.191 -20.636 1.00 77.38 114 PRO A C 1
ATOM 927 O O . PRO A 1 114 ? 8.897 -25.119 -21.164 1.00 77.38 114 PRO A O 1
ATOM 930 N N . GLU A 1 115 ? 10.653 -26.359 -20.514 1.00 68.19 115 GLU A N 1
ATOM 931 C CA . GLU A 1 115 ? 10.196 -27.633 -21.108 1.00 68.19 115 GLU A CA 1
ATOM 932 C C . GLU A 1 115 ? 8.884 -28.161 -20.497 1.00 68.19 115 GLU A C 1
ATOM 934 O O . GLU A 1 115 ? 8.133 -28.901 -21.141 1.00 68.19 115 GLU A O 1
ATOM 939 N N . ILE A 1 116 ? 8.576 -27.751 -19.266 1.00 61.84 116 ILE A N 1
ATOM 940 C CA . ILE A 1 116 ? 7.357 -28.122 -18.550 1.00 61.84 116 ILE A CA 1
ATOM 941 C C . ILE A 1 116 ? 6.264 -27.111 -18.915 1.00 61.84 116 ILE A C 1
ATOM 943 O O . ILE A 1 116 ? 6.269 -25.971 -18.462 1.00 61.84 116 ILE A O 1
ATOM 947 N N . LYS A 1 117 ? 5.300 -27.547 -19.739 1.00 54.22 117 LYS A N 1
ATOM 948 C CA . LYS A 1 117 ? 4.197 -26.742 -20.315 1.00 54.22 117 LYS A CA 1
ATOM 949 C C . LYS A 1 117 ? 3.185 -26.151 -19.313 1.00 54.22 117 LYS A C 1
ATOM 951 O O . LYS A 1 117 ? 2.081 -25.789 -19.713 1.00 54.22 117 LYS A O 1
ATOM 956 N N . GLN A 1 118 ? 3.526 -26.046 -18.035 1.00 47.62 118 GLN A N 1
ATOM 957 C CA . GLN A 1 118 ? 2.632 -25.507 -17.012 1.00 47.62 118 GLN A CA 1
ATOM 958 C C . GLN A 1 118 ? 3.280 -24.509 -16.052 1.00 47.62 118 GLN A C 1
ATOM 960 O O . GLN A 1 118 ? 2.647 -24.150 -15.067 1.00 47.62 118 GLN A O 1
ATOM 965 N N . GLU A 1 119 ? 4.465 -23.981 -16.374 1.00 53.81 119 GLU A N 1
ATOM 966 C CA . GLU A 1 119 ? 5.033 -22.848 -15.640 1.00 53.81 119 GLU A CA 1
ATOM 967 C C . GLU A 1 119 ? 5.310 -21.629 -16.527 1.00 53.81 119 GLU A C 1
ATOM 969 O O . GLU A 1 119 ? 5.697 -21.725 -17.691 1.00 53.81 119 GLU A O 1
ATOM 974 N N . ASN A 1 120 ? 4.965 -20.481 -15.942 1.00 69.44 120 ASN A N 1
ATOM 975 C CA . ASN A 1 120 ? 4.394 -19.295 -16.568 1.00 69.44 120 ASN A CA 1
ATOM 976 C C . ASN A 1 120 ? 5.306 -18.562 -17.564 1.00 69.44 120 ASN A C 1
ATOM 978 O O . ASN A 1 120 ? 6.529 -18.543 -17.447 1.00 69.44 120 ASN A O 1
ATOM 982 N N . ALA A 1 121 ? 4.664 -17.776 -18.435 1.00 76.88 121 ALA A N 1
ATOM 983 C CA . ALA A 1 121 ? 5.274 -16.644 -19.140 1.00 76.88 121 ALA A CA 1
ATOM 984 C C . ALA A 1 121 ? 6.147 -15.749 -18.228 1.00 76.88 121 ALA A C 1
ATOM 986 O O . ALA A 1 121 ? 7.051 -15.079 -18.714 1.00 76.88 121 ALA A O 1
ATOM 987 N N . LEU A 1 122 ? 5.889 -15.781 -16.914 1.00 78.88 122 LEU A N 1
ATOM 988 C CA . LEU A 1 122 ? 6.689 -15.176 -15.856 1.00 78.88 122 LEU A CA 1
ATOM 989 C C . LEU A 1 122 ? 8.132 -15.681 -15.818 1.00 78.88 122 LEU A C 1
ATOM 991 O O . LEU A 1 122 ? 9.036 -14.910 -16.122 1.00 78.88 122 LEU A O 1
ATOM 995 N N . HIS A 1 123 ? 8.353 -16.974 -15.584 1.00 81.12 123 HIS A N 1
ATOM 996 C CA . HIS A 1 123 ? 9.707 -17.537 -15.551 1.00 81.12 123 HIS A CA 1
ATOM 997 C C . HIS A 1 123 ? 10.439 -17.384 -16.883 1.00 81.12 123 HIS A C 1
ATOM 999 O O . HIS A 1 123 ? 11.654 -17.194 -16.926 1.00 81.12 123 HIS A O 1
ATOM 1005 N N . PHE A 1 124 ? 9.703 -17.431 -17.996 1.00 84.88 124 PHE A N 1
ATOM 1006 C CA . PHE A 1 124 ? 10.304 -17.193 -19.301 1.00 84.88 124 PHE A CA 1
ATOM 1007 C C . PHE A 1 124 ? 10.788 -15.738 -19.456 1.00 84.88 124 PHE A C 1
ATOM 1009 O O . PHE A 1 124 ? 11.898 -15.504 -19.948 1.00 84.88 124 PHE A O 1
ATOM 1016 N N . ALA A 1 125 ? 10.002 -14.767 -18.987 1.00 82.50 125 ALA A N 1
ATOM 1017 C CA . ALA A 1 125 ? 10.399 -13.364 -18.966 1.00 82.50 125 ALA A CA 1
ATOM 1018 C C . ALA A 1 125 ? 11.586 -13.119 -18.024 1.00 82.50 125 ALA A C 1
ATOM 1020 O O . ALA A 1 125 ? 12.532 -12.434 -18.408 1.00 82.50 125 ALA A O 1
ATOM 1021 N N . GLU A 1 126 ? 11.576 -13.722 -16.834 1.00 83.19 126 GLU A N 1
ATOM 1022 C CA . GLU A 1 126 ? 12.657 -13.624 -15.849 1.00 83.19 126 GLU A CA 1
ATOM 1023 C C . GLU A 1 126 ? 13.973 -14.154 -16.407 1.00 83.19 126 GLU A C 1
ATOM 1025 O O . GLU A 1 126 ? 14.964 -13.431 -16.421 1.00 83.19 126 GLU A O 1
ATOM 1030 N N . ASN A 1 127 ? 13.984 -15.374 -16.951 1.00 86.38 127 ASN A N 1
ATOM 1031 C CA . ASN A 1 127 ? 15.184 -15.968 -17.545 1.00 86.38 127 ASN A CA 1
ATOM 1032 C C . ASN A 1 127 ? 15.747 -15.101 -18.677 1.00 86.38 127 ASN A C 1
ATOM 1034 O O . ASN A 1 127 ? 16.963 -14.928 -18.800 1.00 86.38 127 ASN A O 1
ATOM 1038 N N . THR A 1 128 ? 14.858 -14.524 -19.488 1.00 85.88 128 THR A N 1
ATOM 1039 C CA . THR A 1 128 ? 15.242 -13.598 -20.557 1.00 85.88 128 THR A CA 1
ATOM 1040 C C . THR A 1 128 ? 15.844 -12.316 -19.980 1.00 85.88 128 THR A C 1
ATOM 1042 O O . THR A 1 128 ? 16.903 -11.881 -20.433 1.00 85.88 128 THR A O 1
ATOM 1045 N N . SER A 1 129 ? 15.224 -11.749 -18.946 1.00 83.44 129 SER A N 1
ATOM 1046 C CA . SER A 1 129 ? 15.712 -10.561 -18.243 1.00 83.44 129 SER A CA 1
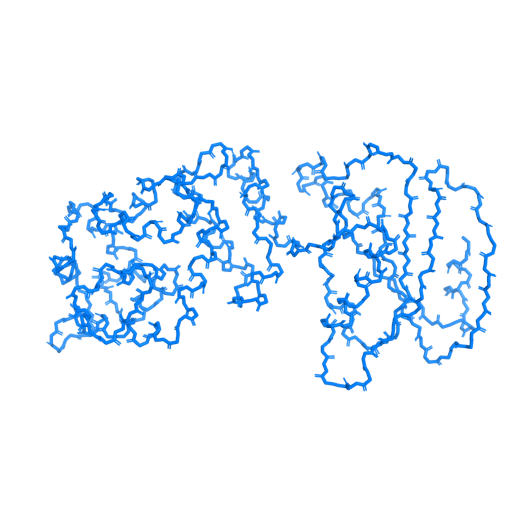ATOM 1047 C C . SER A 1 129 ? 17.073 -10.800 -17.582 1.00 83.44 129 SER A C 1
ATOM 1049 O O . SER A 1 129 ? 17.985 -9.999 -17.772 1.00 83.44 129 SER A O 1
ATOM 1051 N N . TYR A 1 130 ? 17.284 -11.941 -16.918 1.00 85.81 130 TYR A N 1
ATOM 1052 C CA . TYR A 1 130 ? 18.572 -12.308 -16.318 1.00 85.81 130 TYR A CA 1
ATOM 1053 C C . TYR A 1 130 ? 19.694 -12.420 -17.350 1.00 85.81 130 TYR A C 1
ATOM 1055 O O . TYR A 1 130 ? 20.782 -11.883 -17.132 1.00 85.81 130 TYR A O 1
ATOM 1063 N N . ALA A 1 131 ? 19.437 -13.071 -18.488 1.00 85.88 131 ALA A N 1
ATOM 1064 C CA . ALA A 1 131 ? 20.417 -13.166 -19.568 1.00 85.88 131 ALA A CA 1
ATOM 1065 C C . ALA A 1 131 ? 20.827 -11.773 -20.080 1.00 85.88 131 ALA A C 1
ATOM 1067 O O . ALA A 1 131 ? 22.009 -11.515 -20.324 1.00 85.88 131 ALA A O 1
ATOM 1068 N N . MET A 1 132 ? 19.861 -10.857 -20.191 1.00 84.06 132 MET A N 1
ATOM 1069 C CA . MET A 1 132 ? 20.106 -9.478 -20.611 1.00 84.06 132 MET A CA 1
ATOM 1070 C C . MET A 1 132 ? 20.833 -8.654 -19.549 1.00 84.06 132 MET A C 1
ATOM 1072 O O . MET A 1 132 ? 21.797 -7.968 -19.886 1.00 84.06 132 MET A O 1
ATOM 1076 N N . ALA A 1 133 ? 20.425 -8.742 -18.282 1.00 83.62 133 ALA A N 1
ATOM 1077 C CA . ALA A 1 133 ? 21.064 -8.052 -17.165 1.00 83.62 133 ALA A CA 1
ATOM 1078 C C . ALA A 1 133 ? 22.537 -8.461 -17.032 1.00 83.62 133 ALA A C 1
ATOM 1080 O O . ALA A 1 133 ? 23.416 -7.605 -16.918 1.00 83.62 133 ALA A O 1
ATOM 1081 N N . HIS A 1 134 ? 22.815 -9.763 -17.156 1.00 85.44 134 HIS A N 1
ATOM 1082 C CA . HIS A 1 134 ? 24.171 -10.301 -17.155 1.00 85.44 134 HIS A CA 1
ATOM 1083 C C . HIS A 1 134 ? 25.004 -9.753 -18.321 1.00 85.44 134 HIS A C 1
ATOM 1085 O O . HIS A 1 134 ? 26.115 -9.272 -18.107 1.00 85.44 134 HIS A O 1
ATOM 1091 N N . ALA A 1 135 ? 24.473 -9.768 -19.549 1.00 83.38 135 ALA A N 1
ATOM 1092 C CA . ALA A 1 135 ? 25.181 -9.214 -20.704 1.00 83.38 135 ALA A CA 1
ATOM 1093 C C . ALA A 1 135 ? 25.457 -7.711 -20.540 1.00 83.38 135 ALA A C 1
ATOM 1095 O O . ALA A 1 135 ? 26.548 -7.229 -20.845 1.00 83.38 135 ALA A O 1
ATOM 1096 N N . LEU A 1 136 ? 24.492 -6.958 -20.016 1.00 77.69 136 LEU A N 1
ATOM 1097 C CA . LEU A 1 136 ? 24.619 -5.526 -19.750 1.00 77.69 136 LEU A CA 1
ATOM 1098 C C . LEU A 1 136 ? 25.517 -5.195 -18.547 1.00 77.69 136 LEU A C 1
ATOM 1100 O O . LEU A 1 136 ? 25.928 -4.042 -18.431 1.00 77.69 136 LEU A O 1
ATOM 1104 N N . ASN A 1 137 ? 25.864 -6.179 -17.711 1.00 81.19 137 ASN A N 1
ATOM 1105 C CA . ASN A 1 137 ? 26.559 -5.996 -16.436 1.00 81.19 137 ASN A CA 1
ATOM 1106 C C . ASN A 1 137 ? 25.810 -5.028 -15.497 1.00 81.19 137 ASN A C 1
ATOM 1108 O O . ASN A 1 137 ? 26.394 -4.111 -14.916 1.00 81.19 137 ASN A O 1
ATOM 1112 N N . VAL A 1 138 ? 24.495 -5.223 -15.391 1.00 79.88 138 VAL A N 1
ATOM 1113 C CA . VAL A 1 138 ? 23.578 -4.449 -14.540 1.00 79.88 138 VAL A CA 1
ATOM 1114 C C . VAL A 1 138 ? 22.828 -5.377 -13.592 1.00 79.88 138 VAL A C 1
ATOM 1116 O O . VAL A 1 138 ? 22.709 -6.576 -13.846 1.00 79.88 138 VAL A O 1
ATOM 1119 N N . LEU A 1 139 ? 22.304 -4.827 -12.499 1.00 80.25 139 LEU A N 1
ATOM 1120 C CA . LEU A 1 139 ? 21.504 -5.597 -11.548 1.00 80.25 139 LEU A CA 1
ATOM 1121 C C . LEU A 1 139 ? 20.018 -5.570 -11.940 1.00 80.25 139 LEU A C 1
ATOM 1123 O O . LEU A 1 139 ? 19.513 -4.520 -12.334 1.00 80.25 139 LEU A O 1
ATOM 1127 N N . PRO A 1 140 ? 19.278 -6.680 -11.824 1.00 81.06 140 PRO A N 1
ATOM 1128 C CA . PRO A 1 140 ? 17.827 -6.624 -11.932 1.00 81.06 140 PRO A CA 1
ATOM 1129 C C . PRO A 1 140 ? 17.237 -5.845 -10.746 1.00 81.06 140 PRO A C 1
ATOM 1131 O O . PRO A 1 140 ? 17.790 -5.849 -9.644 1.00 81.06 140 PRO A O 1
ATOM 1134 N N . THR A 1 141 ? 16.109 -5.180 -10.967 1.00 82.31 141 THR A N 1
ATOM 1135 C CA . THR A 1 141 ? 15.304 -4.538 -9.923 1.00 82.31 141 THR A CA 1
ATOM 1136 C C . THR A 1 141 ? 13.834 -4.902 -10.088 1.00 82.31 141 THR A C 1
ATOM 1138 O O . THR A 1 141 ? 13.369 -5.193 -11.191 1.00 82.31 141 THR A O 1
ATOM 1141 N N . SER A 1 142 ? 13.103 -4.851 -8.979 1.00 86.62 142 SER A N 1
ATOM 1142 C CA . SER A 1 142 ? 11.666 -5.106 -8.924 1.00 86.62 142 SER A CA 1
ATOM 1143 C C . SER A 1 142 ? 10.819 -3.843 -9.123 1.00 86.62 142 SER A C 1
ATOM 1145 O O . SER A 1 142 ? 9.599 -3.871 -8.940 1.00 86.62 142 SER A O 1
ATOM 1147 N N . TYR A 1 143 ? 11.439 -2.723 -9.510 1.00 85.00 143 TYR A N 1
ATOM 1148 C CA . TYR A 1 143 ? 10.697 -1.588 -10.051 1.00 85.00 143 TYR A CA 1
ATOM 1149 C C . TYR A 1 143 ? 9.998 -1.972 -11.355 1.00 85.00 143 TYR A C 1
ATOM 1151 O O . TYR A 1 143 ? 10.506 -2.748 -12.163 1.00 85.00 143 TYR A O 1
ATOM 1159 N N . SER A 1 144 ? 8.821 -1.403 -11.564 1.00 81.75 144 SER A N 1
ATOM 1160 C CA . SER A 1 144 ? 7.959 -1.655 -12.713 1.00 81.75 144 SER A CA 1
ATOM 1161 C C . SER A 1 144 ? 7.314 -0.357 -13.198 1.00 81.75 144 SER A C 1
ATOM 1163 O O . SER A 1 144 ? 7.439 0.691 -12.567 1.00 81.75 144 SER A O 1
ATOM 1165 N N . TYR A 1 145 ? 6.547 -0.428 -14.287 1.00 80.19 145 TYR A N 1
ATOM 1166 C CA . TYR A 1 145 ? 5.760 0.712 -14.767 1.00 80.19 145 TYR A CA 1
ATOM 1167 C C . TYR A 1 145 ? 4.819 1.293 -13.695 1.00 80.19 145 TYR A C 1
ATOM 1169 O O . TYR A 1 145 ? 4.582 2.498 -13.659 1.00 80.19 145 TYR A O 1
ATOM 1177 N N . ALA A 1 146 ? 4.322 0.456 -12.779 1.00 86.69 146 ALA A N 1
ATOM 1178 C CA . ALA A 1 146 ? 3.484 0.914 -11.677 1.00 86.69 146 ALA A CA 1
ATOM 1179 C C . ALA A 1 146 ? 4.232 1.865 -10.722 1.00 86.69 146 ALA A C 1
ATOM 1181 O O . ALA A 1 146 ? 3.623 2.791 -10.198 1.00 86.69 146 ALA A O 1
ATOM 1182 N N . ASP A 1 147 ? 5.547 1.709 -10.547 1.00 88.44 147 ASP A N 1
ATOM 1183 C CA . ASP A 1 147 ? 6.354 2.649 -9.761 1.00 88.44 147 ASP A CA 1
ATOM 1184 C C . ASP A 1 147 ? 6.472 4.011 -10.452 1.00 88.44 147 ASP A C 1
ATOM 1186 O O . ASP A 1 147 ? 6.450 5.045 -9.789 1.00 88.44 147 ASP A O 1
ATOM 1190 N N . SER A 1 148 ? 6.525 4.033 -11.788 1.00 83.19 148 SER A N 1
ATOM 1191 C CA . SER A 1 148 ? 6.460 5.281 -12.558 1.00 83.19 148 SER A CA 1
ATOM 1192 C C . SER A 1 148 ? 5.099 5.967 -12.421 1.00 83.19 148 SER A C 1
ATOM 1194 O O . SER A 1 148 ? 5.049 7.191 -12.331 1.00 83.19 148 SER A O 1
ATOM 1196 N N . MET A 1 149 ? 4.001 5.203 -12.363 1.00 88.75 149 MET A N 1
ATOM 1197 C CA . MET A 1 149 ? 2.665 5.754 -12.093 1.00 88.75 149 MET A CA 1
ATOM 1198 C C . MET A 1 149 ? 2.583 6.367 -10.689 1.00 88.75 149 MET A C 1
ATOM 1200 O O . MET A 1 149 ? 2.096 7.486 -10.544 1.00 88.75 149 MET A O 1
ATOM 1204 N N . ILE A 1 150 ? 3.115 5.673 -9.678 1.00 93.75 150 ILE A N 1
ATOM 1205 C CA . ILE A 1 150 ? 3.188 6.165 -8.295 1.00 93.75 150 ILE A CA 1
ATOM 1206 C C . ILE A 1 150 ? 4.006 7.462 -8.221 1.00 93.75 150 ILE A C 1
ATOM 1208 O O . ILE A 1 150 ? 3.541 8.457 -7.664 1.00 93.75 150 ILE A O 1
ATOM 1212 N N . ALA A 1 151 ? 5.192 7.491 -8.837 1.00 89.75 151 ALA A N 1
ATOM 1213 C CA . ALA A 1 151 ? 6.035 8.685 -8.876 1.00 89.75 151 ALA A CA 1
ATOM 1214 C C . ALA A 1 151 ? 5.352 9.855 -9.611 1.00 89.75 151 ALA A C 1
ATOM 1216 O O . ALA A 1 151 ? 5.385 10.981 -9.121 1.00 89.75 151 ALA A O 1
ATOM 1217 N N . SER A 1 152 ? 4.677 9.594 -10.737 1.00 87.00 152 SER A N 1
ATOM 1218 C CA . SER A 1 152 ? 3.914 10.610 -11.479 1.00 87.00 152 SER A CA 1
ATOM 1219 C C . SER A 1 152 ? 2.783 11.194 -10.638 1.00 87.00 152 SER A C 1
ATOM 1221 O O . SER A 1 152 ? 2.562 12.401 -10.635 1.00 87.00 152 SER A O 1
ATOM 1223 N N . ARG A 1 153 ? 2.070 10.357 -9.882 1.00 94.44 153 ARG A N 1
ATOM 1224 C CA . ARG A 1 153 ? 0.994 10.832 -9.015 1.00 94.44 153 ARG A CA 1
ATOM 1225 C C . ARG A 1 153 ? 1.517 11.678 -7.853 1.00 94.44 153 ARG A C 1
ATOM 1227 O O . ARG A 1 153 ? 0.860 12.650 -7.474 1.00 94.44 153 ARG A O 1
ATOM 1234 N N . ALA A 1 154 ? 2.696 11.353 -7.319 1.00 93.19 154 ALA A N 1
ATOM 1235 C CA . ALA A 1 154 ? 3.385 12.189 -6.337 1.00 93.19 154 ALA A CA 1
ATOM 1236 C C . ALA A 1 154 ? 3.816 13.546 -6.936 1.00 93.19 154 ALA A C 1
ATOM 1238 O O . ALA A 1 154 ? 3.665 14.573 -6.272 1.00 93.19 154 ALA A O 1
ATOM 1239 N N . GLU A 1 155 ? 4.271 13.577 -8.194 1.00 91.25 155 GLU A N 1
ATOM 1240 C CA . GLU A 1 155 ? 4.582 14.819 -8.927 1.00 91.25 155 GLU A CA 1
ATOM 1241 C C . GLU A 1 155 ? 3.332 15.695 -9.074 1.00 91.25 155 GLU A C 1
ATOM 1243 O O . GLU A 1 155 ? 3.354 16.882 -8.748 1.00 91.25 155 GLU A O 1
ATOM 1248 N N . GLU A 1 156 ? 2.209 15.098 -9.478 1.00 94.31 156 GLU A N 1
ATOM 1249 C CA . GLU A 1 156 ? 0.908 15.773 -9.577 1.00 94.31 156 GLU A CA 1
ATOM 1250 C C . GLU A 1 156 ? 0.414 16.298 -8.220 1.00 94.31 156 GLU A C 1
ATOM 1252 O O . GLU A 1 156 ? -0.248 17.332 -8.157 1.00 94.31 156 GLU A O 1
ATOM 1257 N N . ALA A 1 157 ? 0.776 15.629 -7.120 1.00 94.75 157 ALA A N 1
ATOM 1258 C CA . ALA A 1 157 ? 0.541 16.097 -5.752 1.00 94.75 157 ALA A CA 1
ATOM 1259 C C . ALA A 1 157 ? 1.535 17.183 -5.285 1.00 94.75 157 ALA A C 1
ATOM 1261 O O . ALA A 1 157 ? 1.513 17.570 -4.114 1.00 94.75 157 ALA A O 1
ATOM 1262 N N . GLY A 1 158 ? 2.426 17.657 -6.160 1.00 93.12 158 GLY A N 1
ATOM 1263 C CA . GLY A 1 158 ? 3.405 18.704 -5.868 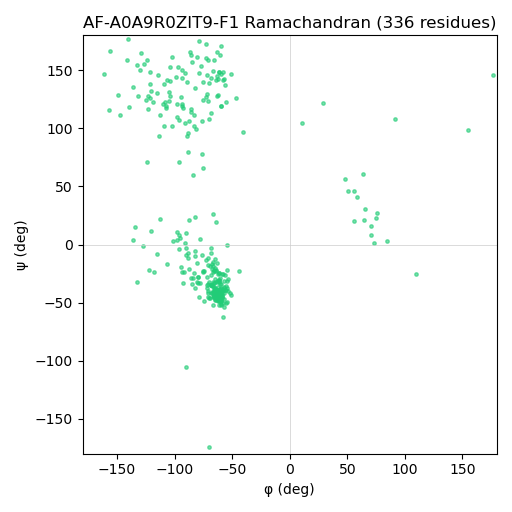1.00 93.12 158 GLY A CA 1
ATOM 1264 C C . GLY A 1 158 ? 4.581 18.244 -5.004 1.00 93.12 158 GLY A C 1
ATOM 1265 O O . GLY A 1 158 ? 5.198 19.068 -4.326 1.00 93.12 158 GLY A O 1
ATOM 1266 N N . LYS A 1 159 ? 4.892 16.943 -4.972 1.00 92.44 159 LYS A N 1
ATOM 1267 C CA . LYS A 1 159 ? 6.000 16.409 -4.166 1.00 92.44 159 LYS A CA 1
ATOM 1268 C C . LYS A 1 159 ? 7.334 16.581 -4.892 1.00 92.44 159 LYS A C 1
ATOM 1270 O O . LYS A 1 159 ? 7.456 16.287 -6.073 1.00 92.44 159 LYS A O 1
ATOM 1275 N N . ALA A 1 160 ? 8.352 17.053 -4.171 1.00 85.38 160 ALA A N 1
ATOM 1276 C CA . ALA A 1 160 ? 9.663 17.341 -4.755 1.00 85.38 160 ALA A CA 1
ATOM 1277 C C . ALA A 1 160 ? 10.461 16.061 -5.061 1.00 85.38 160 ALA A C 1
ATOM 1279 O O . ALA A 1 160 ? 10.971 15.890 -6.165 1.00 85.38 160 ALA A O 1
ATOM 1280 N N . ASN A 1 161 ? 10.548 15.140 -4.097 1.00 86.75 161 ASN A N 1
ATOM 1281 C CA . ASN A 1 161 ? 11.274 13.883 -4.253 1.00 86.75 161 ASN A CA 1
ATOM 1282 C C . ASN A 1 161 ? 10.333 12.733 -4.651 1.00 86.75 161 ASN A C 1
ATOM 1284 O O . ASN A 1 161 ? 10.049 11.845 -3.858 1.00 86.75 161 ASN A O 1
ATOM 1288 N N . CYS A 1 162 ? 9.830 12.736 -5.888 1.00 87.75 162 CYS A N 1
ATOM 1289 C CA . CYS A 1 162 ? 8.854 11.734 -6.349 1.00 87.75 162 CYS A CA 1
ATOM 1290 C C . CYS A 1 162 ? 9.386 10.290 -6.301 1.00 87.75 162 CYS A C 1
ATOM 1292 O O . CYS A 1 162 ? 8.626 9.348 -6.089 1.00 87.75 162 CYS A O 1
ATOM 1294 N N . SER A 1 163 ? 10.703 10.112 -6.454 1.00 83.38 163 SER A N 1
ATOM 1295 C CA . SER A 1 163 ? 11.337 8.791 -6.411 1.00 83.38 163 SER A CA 1
ATOM 1296 C C . SER A 1 163 ? 11.249 8.115 -5.038 1.00 83.38 163 SER A C 1
ATOM 1298 O O . SER A 1 163 ? 11.278 6.888 -4.968 1.00 83.38 163 SER A O 1
ATOM 1300 N N . SER A 1 164 ? 11.074 8.878 -3.949 1.00 90.12 164 SER A N 1
ATOM 1301 C CA . SER A 1 164 ? 10.948 8.308 -2.600 1.00 90.12 164 SER A CA 1
ATOM 1302 C C . SER A 1 164 ? 9.625 7.573 -2.361 1.00 90.12 164 SER A C 1
ATOM 1304 O O . SER A 1 164 ? 9.502 6.841 -1.378 1.00 90.12 164 SER A O 1
ATOM 1306 N N . TYR A 1 165 ? 8.663 7.720 -3.278 1.00 94.75 165 TYR A N 1
ATOM 1307 C CA . TYR A 1 165 ? 7.389 7.004 -3.265 1.00 94.75 165 TYR A CA 1
ATOM 1308 C C . TYR A 1 165 ? 7.448 5.678 -4.032 1.00 94.75 165 TYR A C 1
ATOM 1310 O O . TYR A 1 165 ? 6.504 4.906 -3.961 1.00 94.75 165 TYR A O 1
ATOM 1318 N N . MET A 1 166 ? 8.517 5.372 -4.769 1.00 91.69 166 MET A N 1
ATOM 1319 C CA . MET A 1 166 ? 8.614 4.095 -5.484 1.00 91.69 166 MET A CA 1
ATOM 1320 C C . MET A 1 166 ? 8.760 2.933 -4.488 1.00 91.69 166 MET A C 1
ATOM 1322 O O . MET A 1 166 ? 9.414 3.064 -3.450 1.00 91.69 166 MET A O 1
ATOM 1326 N N . VAL A 1 167 ? 8.141 1.787 -4.782 1.00 94.88 167 VAL A N 1
ATOM 1327 C CA . VAL A 1 167 ? 7.962 0.693 -3.805 1.00 94.88 167 VAL A CA 1
ATOM 1328 C C . VAL A 1 167 ? 8.444 -0.668 -4.291 1.00 94.88 167 VAL A C 1
ATOM 1330 O O . VAL A 1 167 ? 8.396 -1.620 -3.516 1.00 94.88 167 VAL A O 1
ATOM 1333 N N . GLU A 1 168 ? 8.945 -0.753 -5.523 1.00 91.12 168 GLU A N 1
ATOM 1334 C CA . GLU A 1 168 ? 9.273 -2.004 -6.213 1.00 91.12 168 GLU A CA 1
ATOM 1335 C C . GLU A 1 168 ? 8.019 -2.854 -6.451 1.00 91.12 168 GLU A C 1
ATOM 1337 O O . GLU A 1 168 ? 7.877 -3.978 -5.957 1.00 91.12 168 GLU A O 1
ATOM 1342 N N . MET A 1 169 ? 7.073 -2.293 -7.209 1.00 93.12 169 MET A N 1
ATOM 1343 C CA . MET A 1 169 ? 5.733 -2.857 -7.373 1.00 93.12 169 MET A CA 1
ATOM 1344 C C . MET A 1 169 ? 5.701 -4.280 -7.943 1.00 93.12 169 MET A C 1
ATOM 1346 O O . MET A 1 169 ? 4.739 -4.996 -7.668 1.00 93.12 169 MET A O 1
ATOM 1350 N N . ALA A 1 170 ? 6.709 -4.721 -8.709 1.00 88.00 170 ALA A N 1
ATOM 1351 C CA . ALA A 1 170 ? 6.747 -6.106 -9.187 1.00 88.00 170 ALA A CA 1
ATOM 1352 C C . ALA A 1 170 ? 6.886 -7.087 -8.013 1.00 88.00 170 ALA A C 1
ATOM 1354 O O . ALA A 1 170 ? 6.090 -8.017 -7.892 1.00 88.00 170 ALA A O 1
ATOM 1355 N N . TRP A 1 171 ? 7.816 -6.809 -7.095 1.00 92.19 171 TRP A N 1
ATOM 1356 C CA . TRP A 1 171 ? 8.017 -7.606 -5.884 1.00 92.19 171 TRP A CA 1
ATOM 1357 C C . TRP A 1 171 ? 6.832 -7.482 -4.926 1.00 92.19 171 TRP A C 1
ATOM 1359 O O . TRP A 1 171 ? 6.373 -8.485 -4.387 1.00 92.19 171 TRP A O 1
ATOM 1369 N N . VAL A 1 172 ? 6.283 -6.274 -4.750 1.00 95.31 172 VAL A N 1
ATOM 1370 C CA . VAL A 1 172 ? 5.098 -6.062 -3.901 1.00 95.31 172 VAL A CA 1
ATOM 1371 C C . VAL A 1 172 ? 3.908 -6.892 -4.397 1.00 95.31 172 VAL A C 1
ATOM 1373 O O . VAL A 1 172 ? 3.243 -7.565 -3.606 1.00 95.31 172 VAL A O 1
ATOM 1376 N N . LYS A 1 173 ? 3.662 -6.901 -5.710 1.00 93.69 173 LYS A N 1
ATOM 1377 C CA . LYS A 1 173 ? 2.592 -7.692 -6.322 1.00 93.69 173 LYS A CA 1
ATOM 1378 C C . LYS A 1 173 ? 2.829 -9.192 -6.179 1.00 93.69 173 LYS A C 1
ATOM 1380 O O . LYS A 1 173 ? 1.895 -9.919 -5.860 1.00 93.69 173 LYS A O 1
ATOM 1385 N N . GLU A 1 174 ? 4.047 -9.660 -6.413 1.00 89.69 174 GLU A N 1
ATOM 1386 C CA . GLU A 1 174 ? 4.391 -11.079 -6.311 1.00 89.69 174 GLU A CA 1
ATOM 1387 C C . GLU A 1 174 ? 4.293 -11.584 -4.864 1.00 89.69 174 GLU A C 1
ATOM 1389 O O . GLU A 1 174 ? 3.583 -12.549 -4.575 1.00 89.69 174 GLU A O 1
ATOM 1394 N N . VAL A 1 175 ? 4.950 -10.892 -3.932 1.00 93.06 175 VAL A N 1
ATOM 1395 C CA . VAL A 1 175 ? 5.067 -11.330 -2.538 1.00 93.06 175 VAL A CA 1
ATOM 1396 C C . VAL A 1 175 ? 3.805 -11.060 -1.745 1.00 93.06 175 VAL A C 1
ATOM 1398 O O . VAL A 1 175 ? 3.479 -11.865 -0.875 1.00 93.06 175 VAL A O 1
ATOM 1401 N N . TYR A 1 176 ? 3.063 -9.986 -2.030 1.00 94.31 176 TYR A N 1
ATOM 1402 C CA . TYR A 1 176 ? 1.879 -9.602 -1.256 1.00 94.31 176 TYR A CA 1
ATOM 1403 C C . TYR A 1 176 ? 0.556 -9.669 -2.021 1.00 94.31 176 TYR A C 1
ATOM 1405 O O . TYR A 1 176 ? -0.495 -9.551 -1.399 1.00 94.31 176 TYR A O 1
ATOM 1413 N N . GLY A 1 177 ? 0.563 -9.905 -3.332 1.00 94.06 177 GLY A N 1
ATOM 1414 C CA . GLY A 1 177 ? -0.665 -9.906 -4.134 1.00 94.06 177 GLY A CA 1
ATOM 1415 C C . GLY A 1 177 ? -1.287 -8.519 -4.324 1.00 94.06 177 GLY A C 1
ATOM 1416 O O . GLY A 1 177 ? -2.392 -8.425 -4.849 1.00 94.06 177 GLY A O 1
ATOM 1417 N N . VAL A 1 178 ? -0.596 -7.451 -3.913 1.00 95.94 178 VAL A N 1
ATOM 1418 C CA . VAL A 1 178 ? -1.111 -6.078 -3.980 1.00 95.94 178 VAL A CA 1
ATOM 1419 C C . VAL A 1 178 ? -1.134 -5.600 -5.425 1.00 95.94 178 VAL A C 1
ATOM 1421 O O . VAL A 1 178 ? -0.131 -5.653 -6.145 1.00 95.94 178 VAL A O 1
ATOM 1424 N N . SER A 1 179 ? -2.299 -5.131 -5.860 1.00 95.88 179 SER A N 1
ATOM 1425 C CA . SER A 1 179 ? -2.477 -4.614 -7.216 1.00 95.88 179 SER A CA 1
ATOM 1426 C C . SER A 1 179 ? -1.963 -3.177 -7.348 1.00 95.88 179 SER A C 1
ATOM 1428 O O . SER A 1 179 ? -1.838 -2.445 -6.371 1.00 95.88 179 SER A O 1
ATOM 1430 N N . THR A 1 180 ? -1.711 -2.730 -8.581 1.00 95.19 180 THR A N 1
ATOM 1431 C CA . THR A 1 180 ? -1.381 -1.319 -8.838 1.00 95.19 180 THR A CA 1
ATOM 1432 C C . THR A 1 180 ? -2.510 -0.383 -8.415 1.00 95.19 180 THR A C 1
ATOM 1434 O O . THR A 1 180 ? -2.226 0.677 -7.876 1.00 95.19 180 THR A O 1
ATOM 1437 N N . ALA A 1 181 ? -3.774 -0.768 -8.619 1.00 96.88 181 ALA A N 1
ATOM 1438 C CA . ALA A 1 181 ? -4.920 0.050 -8.220 1.00 96.88 181 ALA A CA 1
ATOM 1439 C C . ALA A 1 181 ? -4.973 0.235 -6.697 1.00 96.88 181 ALA A C 1
ATOM 1441 O O . ALA A 1 181 ? -5.111 1.352 -6.218 1.00 96.88 181 ALA A O 1
ATOM 1442 N N . GLU A 1 182 ? -4.764 -0.849 -5.953 1.00 96.56 182 GLU A N 1
ATOM 1443 C CA . GLU A 1 182 ? -4.730 -0.826 -4.491 1.00 96.56 182 GLU A CA 1
ATOM 1444 C C . GLU A 1 182 ? -3.553 0.004 -3.952 1.00 96.56 182 GLU A C 1
ATOM 1446 O O . GLU A 1 182 ? -3.717 0.809 -3.038 1.00 96.56 182 GLU A O 1
ATOM 1451 N N . ALA A 1 183 ? -2.361 -0.137 -4.543 1.00 98.06 183 ALA A N 1
ATOM 1452 C CA . ALA A 1 183 ? -1.218 0.695 -4.175 1.00 98.06 183 ALA A CA 1
ATOM 1453 C C . ALA A 1 183 ? -1.487 2.184 -4.453 1.00 98.06 183 ALA A C 1
ATOM 1455 O O . ALA A 1 183 ? -1.165 3.028 -3.623 1.00 98.06 183 ALA A O 1
ATOM 1456 N N . MET A 1 184 ? -2.110 2.517 -5.587 1.00 98.12 184 MET A N 1
ATOM 1457 C CA . MET A 1 184 ? -2.491 3.896 -5.908 1.00 98.12 184 MET A CA 1
ATOM 1458 C C . MET A 1 184 ? -3.542 4.443 -4.936 1.00 98.12 184 MET A C 1
ATOM 1460 O O . MET A 1 184 ? -3.442 5.594 -4.530 1.00 98.12 184 MET A O 1
ATOM 1464 N N . GLU A 1 185 ? -4.502 3.628 -4.500 1.00 97.31 185 GLU A N 1
ATOM 1465 C CA . GLU A 1 185 ? -5.467 4.025 -3.471 1.00 97.31 185 GLU A CA 1
ATOM 1466 C C . GLU A 1 185 ? -4.776 4.322 -2.131 1.00 97.31 185 GLU A C 1
ATOM 1468 O O . GLU A 1 185 ? -5.019 5.359 -1.512 1.00 97.31 185 GLU A O 1
ATOM 1473 N N . LEU A 1 186 ? -3.864 3.457 -1.680 1.00 98.00 186 LEU A N 1
ATOM 1474 C CA . LEU A 1 186 ? -3.096 3.700 -0.453 1.00 98.00 186 LEU A CA 1
ATOM 1475 C C . LEU A 1 186 ? -2.162 4.912 -0.577 1.00 98.00 186 LEU A C 1
ATOM 1477 O O . LEU A 1 186 ? -1.915 5.591 0.422 1.00 98.00 186 LEU A O 1
ATOM 1481 N N . LEU A 1 187 ? -1.669 5.213 -1.782 1.00 98.50 187 LEU A N 1
ATOM 1482 C CA . LEU A 1 187 ? -0.874 6.410 -2.054 1.00 98.50 187 LEU A CA 1
ATOM 1483 C C . LEU A 1 187 ? -1.682 7.689 -1.814 1.00 98.50 187 LEU A C 1
ATOM 1485 O O . LEU A 1 187 ? -1.144 8.616 -1.214 1.00 98.50 187 LEU A O 1
ATOM 1489 N N . GLU A 1 188 ? -2.955 7.745 -2.216 1.00 98.00 188 GLU A N 1
ATOM 1490 C CA . GLU A 1 188 ? -3.822 8.908 -1.953 1.00 98.00 188 GLU A CA 1
ATOM 1491 C C . GLU A 1 188 ? -3.918 9.212 -0.457 1.00 98.00 188 GLU A C 1
ATOM 1493 O O . GLU A 1 188 ? -3.714 10.347 -0.021 1.00 98.00 188 GLU A O 1
ATOM 1498 N N . HIS A 1 189 ? -4.146 8.173 0.345 1.00 97.31 189 HIS A N 1
ATOM 1499 C CA . HIS A 1 189 ? -4.215 8.299 1.795 1.00 97.31 189 HIS A CA 1
ATOM 1500 C C . HIS A 1 189 ? -2.871 8.722 2.382 1.00 97.31 189 HIS A C 1
ATOM 1502 O O . HIS A 1 189 ? -2.820 9.620 3.217 1.00 97.31 189 HIS A O 1
ATOM 1508 N N . PHE A 1 190 ? -1.769 8.138 1.910 1.00 98.44 190 PHE A N 1
ATOM 1509 C CA . PHE A 1 190 ? -0.433 8.518 2.357 1.00 98.44 190 PHE A CA 1
ATOM 1510 C C . PHE A 1 190 ? -0.097 9.977 2.010 1.00 98.44 190 PHE A C 1
ATOM 1512 O O . PHE A 1 190 ? 0.477 10.691 2.828 1.00 98.44 190 PHE A O 1
ATOM 1519 N N . LEU A 1 191 ? -0.494 10.460 0.830 1.00 98.00 191 LEU A N 1
ATOM 1520 C CA . LEU A 1 191 ? -0.333 11.860 0.429 1.00 98.00 191 LEU A CA 1
ATOM 1521 C C . LEU A 1 191 ? -1.175 12.811 1.293 1.00 98.00 191 LEU A C 1
ATOM 1523 O O . LEU A 1 191 ? -0.722 13.924 1.573 1.00 98.00 191 LEU A O 1
ATOM 1527 N N . ALA A 1 192 ? -2.350 12.369 1.751 1.00 97.25 192 ALA A N 1
ATOM 1528 C CA . ALA A 1 192 ? -3.200 13.106 2.686 1.00 97.25 192 ALA A CA 1
ATOM 1529 C C . ALA A 1 192 ? -2.623 13.175 4.115 1.00 97.25 192 ALA A C 1
ATOM 1531 O O . ALA A 1 192 ? -2.999 14.061 4.880 1.00 97.25 192 ALA A O 1
ATOM 1532 N N . MET A 1 193 ? -1.663 12.311 4.468 1.00 97.19 193 MET A N 1
ATOM 1533 C CA . MET A 1 193 ? -0.924 12.360 5.742 1.00 97.19 193 MET A CA 1
ATOM 1534 C C . MET A 1 193 ? 0.239 13.372 5.726 1.00 97.19 193 MET A C 1
ATOM 1536 O O . MET A 1 193 ? 1.200 13.223 6.474 1.00 97.19 193 MET A O 1
ATOM 1540 N N . ASN A 1 194 ? 0.190 14.391 4.862 1.00 95.44 194 ASN A N 1
ATOM 1541 C CA . ASN A 1 194 ? 1.167 15.485 4.788 1.00 95.44 194 ASN A CA 1
ATOM 1542 C C . ASN A 1 194 ? 2.651 15.045 4.780 1.00 95.44 194 ASN A C 1
ATOM 1544 O O . ASN A 1 194 ? 3.431 15.520 5.609 1.00 95.44 194 ASN A O 1
ATOM 1548 N N . PRO A 1 195 ? 3.086 14.184 3.838 1.00 97.38 195 PRO A N 1
ATOM 1549 C CA . PRO A 1 195 ? 4.486 13.797 3.761 1.00 97.38 195 PRO A CA 1
ATOM 1550 C C . PRO A 1 195 ? 5.379 15.008 3.481 1.00 97.38 195 PRO A C 1
ATOM 1552 O O . PRO A 1 195 ? 5.013 15.888 2.684 1.00 97.38 195 PRO A O 1
ATOM 1555 N N . ASP A 1 196 ? 6.549 15.011 4.118 1.00 95.44 196 ASP A N 1
ATOM 1556 C CA . ASP A 1 196 ? 7.575 16.046 4.012 1.00 95.44 196 ASP A CA 1
ATOM 1557 C C . ASP A 1 196 ? 8.283 16.058 2.641 1.00 95.44 196 ASP A C 1
ATOM 1559 O O . ASP A 1 196 ? 7.908 15.356 1.696 1.00 95.44 196 ASP A O 1
ATOM 1563 N N . SER A 1 197 ? 9.318 16.893 2.505 1.00 92.38 197 SER A N 1
ATOM 1564 C CA . SER A 1 197 ? 10.092 17.027 1.264 1.00 92.38 197 SER A CA 1
ATOM 1565 C C . SER A 1 197 ? 10.797 15.740 0.831 1.00 92.38 197 SER A C 1
ATOM 1567 O O . SER A 1 197 ? 11.052 15.572 -0.362 1.00 92.38 197 SER A O 1
ATOM 1569 N N . ASP A 1 198 ? 11.079 14.838 1.773 1.00 91.88 198 ASP A N 1
ATOM 1570 C CA . ASP A 1 198 ? 11.694 13.535 1.517 1.00 91.88 198 ASP A CA 1
ATOM 1571 C C . ASP A 1 198 ? 10.645 12.439 1.273 1.00 91.88 198 ASP A C 1
ATOM 1573 O O . ASP A 1 198 ? 10.993 11.285 1.013 1.00 91.88 198 ASP A O 1
ATOM 1577 N N . GLY A 1 199 ? 9.355 12.786 1.295 1.00 95.44 199 GLY A N 1
ATOM 1578 C CA . GLY A 1 199 ? 8.246 11.853 1.113 1.00 95.44 199 GLY A CA 1
ATOM 1579 C C . GLY A 1 199 ? 7.980 10.987 2.341 1.00 95.44 199 GLY A C 1
ATOM 1580 O O . GLY A 1 199 ? 7.496 9.861 2.204 1.00 95.44 199 GLY A O 1
ATOM 1581 N N . ARG A 1 200 ? 8.318 11.481 3.538 1.00 97.56 200 ARG A N 1
ATOM 1582 C CA . ARG A 1 200 ? 8.108 10.772 4.802 1.00 97.56 200 ARG A CA 1
ATOM 1583 C C . ARG A 1 200 ? 6.966 11.377 5.605 1.00 97.56 200 ARG A C 1
ATOM 1585 O O . ARG A 1 200 ? 6.814 12.592 5.674 1.00 97.56 200 ARG A O 1
ATOM 1592 N N . VAL A 1 201 ? 6.182 10.515 6.242 1.00 98.00 201 VAL A N 1
ATOM 1593 C CA . VAL A 1 201 ? 5.063 10.886 7.119 1.00 98.00 201 VAL A CA 1
ATOM 1594 C C . VAL A 1 201 ? 5.475 10.684 8.570 1.00 98.00 201 VAL A C 1
ATOM 1596 O O . VAL A 1 201 ? 5.978 9.618 8.927 1.00 98.00 201 VAL A O 1
ATOM 1599 N N . LYS A 1 202 ? 5.244 11.687 9.419 1.00 97.19 202 LYS A N 1
ATOM 1600 C CA . LYS A 1 202 ? 5.464 11.593 10.870 1.00 97.19 202 LYS A CA 1
ATOM 1601 C C . LYS A 1 202 ? 4.250 10.987 11.564 1.00 97.19 202 LYS A C 1
ATOM 1603 O O . LYS A 1 202 ? 3.123 11.107 11.091 1.00 97.19 202 LYS A O 1
ATOM 1608 N N . ALA A 1 203 ? 4.465 10.416 12.748 1.00 95.19 203 ALA A N 1
ATOM 1609 C CA . ALA A 1 203 ? 3.395 9.785 13.522 1.00 95.19 203 ALA A CA 1
ATOM 1610 C C . ALA A 1 203 ? 2.202 10.720 13.794 1.00 95.19 203 ALA A C 1
ATOM 1612 O O . ALA A 1 203 ? 1.059 10.276 13.811 1.00 95.19 203 ALA A O 1
ATOM 1613 N N . GLN A 1 204 ? 2.445 12.017 14.004 1.00 94.69 204 GLN A N 1
ATOM 1614 C CA . GLN A 1 204 ? 1.368 12.976 14.250 1.00 94.69 204 GLN A CA 1
ATOM 1615 C C . GLN A 1 204 ? 0.444 13.135 13.035 1.00 94.69 204 GLN A C 1
ATOM 1617 O O . GLN A 1 204 ? -0.771 13.040 13.194 1.00 94.69 204 GLN A O 1
ATOM 1622 N N . ASP A 1 205 ? 1.007 13.318 11.840 1.00 96.50 205 ASP A N 1
ATOM 1623 C CA . ASP A 1 205 ? 0.238 13.484 10.604 1.00 96.50 205 ASP A CA 1
ATOM 1624 C C . ASP A 1 205 ? -0.444 12.177 10.169 1.00 96.50 205 ASP A C 1
ATOM 1626 O O . ASP A 1 205 ? -1.580 12.198 9.697 1.00 96.50 205 ASP A O 1
ATOM 1630 N N . PHE A 1 206 ? 0.205 11.034 10.422 1.00 96.56 206 PHE A N 1
ATOM 1631 C CA . PHE A 1 206 ? -0.366 9.702 10.208 1.00 96.56 206 PHE A CA 1
ATOM 1632 C C . PHE A 1 206 ? -1.698 9.520 10.949 1.00 96.56 206 PHE A C 1
ATOM 1634 O O . PHE A 1 206 ? -2.696 9.115 10.359 1.00 96.56 206 PHE A O 1
ATOM 1641 N N . TRP A 1 207 ? -1.732 9.838 12.248 1.00 95.06 207 TRP A N 1
ATOM 1642 C CA . TRP A 1 207 ? -2.929 9.651 13.077 1.00 95.06 207 TRP A CA 1
ATOM 1643 C C . TRP A 1 207 ? -3.971 10.756 12.889 1.00 95.06 207 TRP A C 1
ATOM 1645 O O . TRP A 1 207 ? -5.169 10.486 13.004 1.00 95.06 207 TRP A O 1
ATOM 1655 N N . ALA A 1 208 ? -3.545 11.971 12.527 1.00 94.75 208 ALA A N 1
ATOM 1656 C CA . ALA A 1 208 ? -4.448 13.088 12.254 1.00 94.75 208 ALA A CA 1
ATOM 1657 C C . ALA A 1 208 ? -5.408 12.804 11.083 1.00 94.75 208 ALA A C 1
ATOM 1659 O O . ALA A 1 208 ? -6.552 13.281 11.088 1.00 94.75 208 ALA A O 1
ATOM 1660 N N . LEU A 1 209 ? -4.988 11.989 10.105 1.00 94.75 209 LEU A N 1
ATOM 1661 C CA . LEU A 1 209 ? -5.871 11.536 9.027 1.00 94.75 209 LEU A CA 1
ATOM 1662 C C . LEU A 1 209 ? -7.113 10.819 9.577 1.00 94.75 209 LEU A C 1
ATOM 1664 O O . LEU A 1 209 ? -8.201 11.058 9.073 1.00 94.75 209 LEU A O 1
ATOM 1668 N N . PHE A 1 210 ? -6.972 10.054 10.660 1.00 94.62 210 PHE A N 1
ATOM 1669 C CA . PHE A 1 210 ? -8.037 9.248 11.270 1.00 94.62 210 PHE A CA 1
ATOM 1670 C C . PHE A 1 210 ? -8.720 9.921 12.471 1.00 94.62 210 PHE A C 1
ATOM 1672 O O . PHE A 1 210 ? -9.420 9.262 13.231 1.00 94.62 210 PHE A O 1
ATOM 1679 N N . GLY A 1 211 ? -8.464 11.214 12.709 1.00 94.12 211 GLY A N 1
ATOM 1680 C CA . GLY A 1 211 ? -9.004 11.919 13.881 1.00 94.12 211 GLY A CA 1
ATOM 1681 C C . GLY A 1 211 ? -8.371 11.486 15.209 1.00 94.12 211 GLY A C 1
ATOM 1682 O O . GLY A 1 211 ? -8.905 11.768 16.281 1.00 94.12 211 GLY A O 1
ATOM 1683 N N . LEU A 1 212 ? -7.225 10.803 15.156 1.00 93.50 212 LEU A N 1
ATOM 1684 C CA . LEU A 1 212 ? -6.524 10.277 16.320 1.00 93.50 212 LEU A CA 1
ATOM 1685 C C . LEU A 1 212 ? -5.295 11.121 16.665 1.00 93.50 212 LEU A C 1
ATOM 1687 O O . LEU A 1 212 ? -4.650 11.730 15.814 1.00 93.50 212 LEU A O 1
ATOM 1691 N N . TYR A 1 213 ? -4.933 11.109 17.945 1.00 89.69 213 TYR A N 1
ATOM 1692 C CA . TYR A 1 213 ? -3.673 11.662 18.429 1.00 89.69 213 TYR A CA 1
ATOM 1693 C C . TYR A 1 213 ? -2.668 10.543 18.712 1.00 89.69 213 TYR A C 1
ATOM 1695 O O . TYR A 1 213 ? -3.022 9.376 18.893 1.00 89.69 213 TYR A O 1
ATOM 1703 N N . CYS A 1 214 ? -1.388 10.908 18.791 1.00 85.25 214 CYS A N 1
ATOM 1704 C CA . CYS A 1 214 ? -0.279 9.978 18.995 1.00 85.25 214 CYS A CA 1
ATOM 1705 C C . CYS A 1 214 ? -0.195 9.481 20.459 1.00 85.25 214 CYS A C 1
ATOM 1707 O O . CYS A 1 214 ? 0.739 9.794 21.204 1.00 85.25 214 CYS A O 1
ATOM 1709 N N . SER A 1 215 ? -1.216 8.731 20.887 1.00 89.25 215 SER A N 1
ATOM 1710 C CA . SER A 1 215 ? -1.287 8.033 22.174 1.00 89.25 215 SER A CA 1
ATOM 1711 C C . SER A 1 215 ? -0.197 6.949 22.294 1.00 89.25 215 SER A C 1
ATOM 1713 O O . SER A 1 215 ? 0.392 6.560 21.284 1.00 89.25 215 SER A O 1
ATOM 1715 N N . PRO A 1 216 ? 0.082 6.403 23.494 1.00 89.62 216 PRO A N 1
ATOM 1716 C CA . PRO A 1 216 ? 1.044 5.307 23.642 1.00 89.62 216 PRO A CA 1
ATOM 1717 C C . PRO A 1 216 ? 0.740 4.086 22.757 1.00 89.62 216 PRO A C 1
ATOM 1719 O O . PRO A 1 216 ? 1.669 3.494 22.215 1.00 89.62 216 PRO A O 1
ATOM 1722 N N . LEU A 1 217 ? -0.539 3.734 22.568 1.00 88.94 217 LEU A N 1
ATOM 1723 C CA . LEU A 1 217 ? -0.947 2.652 21.665 1.00 88.94 217 LEU A CA 1
ATOM 1724 C C . LEU A 1 217 ? -0.709 3.039 20.198 1.00 88.94 217 LEU A C 1
ATOM 1726 O O . LEU A 1 217 ? -0.079 2.286 19.465 1.00 88.94 217 LEU A O 1
ATOM 1730 N N . CYS A 1 218 ? -1.106 4.248 19.795 1.00 90.88 218 CYS A N 1
ATOM 1731 C CA . CYS A 1 218 ? -0.850 4.777 18.452 1.00 90.88 218 CYS A CA 1
ATOM 1732 C C . CYS A 1 218 ? 0.653 4.809 18.112 1.00 90.88 218 CYS A C 1
ATOM 1734 O O . CYS A 1 218 ? 1.044 4.493 16.991 1.00 90.88 218 CYS A O 1
ATOM 1736 N N . LYS A 1 219 ? 1.520 5.135 19.082 1.00 91.31 219 LYS A N 1
ATOM 1737 C CA . LYS A 1 219 ? 2.983 5.071 18.919 1.00 91.31 219 LYS A CA 1
ATOM 1738 C C . LYS A 1 219 ? 3.472 3.650 18.670 1.00 91.31 219 LYS A C 1
ATOM 1740 O O . LYS A 1 219 ? 4.260 3.450 17.755 1.00 91.31 219 LYS A O 1
ATOM 17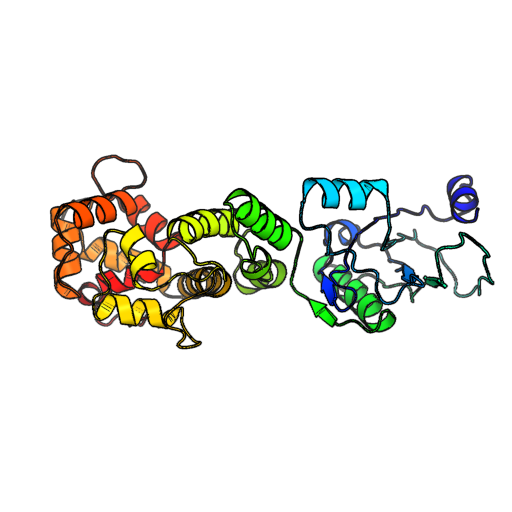45 N N . LYS A 1 220 ? 2.997 2.672 19.449 1.00 89.69 220 LYS A N 1
ATOM 1746 C CA . LYS A 1 220 ? 3.340 1.255 19.238 1.00 89.69 220 LYS A CA 1
ATOM 1747 C C . LYS A 1 220 ? 2.937 0.786 17.842 1.00 89.69 220 LYS A C 1
ATOM 1749 O O . LYS A 1 220 ? 3.759 0.212 17.140 1.00 89.69 220 LYS A O 1
ATOM 1754 N N . ILE A 1 221 ? 1.715 1.118 17.421 1.00 92.31 221 ILE A N 1
ATOM 1755 C CA . ILE A 1 221 ? 1.224 0.781 16.082 1.00 92.31 221 ILE A CA 1
ATOM 1756 C C . ILE A 1 221 ? 2.075 1.460 15.002 1.00 92.31 221 ILE A C 1
ATOM 1758 O O . ILE A 1 221 ? 2.435 0.829 14.018 1.00 92.31 221 ILE A O 1
ATOM 1762 N N . PHE A 1 222 ? 2.452 2.727 15.181 1.00 94.75 222 PHE A N 1
ATOM 1763 C CA . PHE A 1 222 ? 3.301 3.431 14.217 1.00 94.75 222 PHE A CA 1
ATOM 1764 C C . PHE A 1 222 ? 4.711 2.820 14.112 1.00 94.75 222 PHE A C 1
ATOM 1766 O O . PHE A 1 222 ? 5.247 2.696 13.011 1.00 94.75 222 PHE A O 1
ATOM 1773 N N . HIS A 1 223 ? 5.289 2.369 15.231 1.00 93.56 223 HIS A N 1
ATOM 1774 C CA . HIS A 1 223 ? 6.591 1.690 15.255 1.00 93.56 223 HIS A CA 1
ATOM 1775 C C . HIS A 1 223 ? 6.625 0.389 14.445 1.00 93.56 223 HIS A C 1
ATOM 1777 O O . HIS A 1 223 ? 7.696 0.011 13.979 1.00 93.56 223 HIS A O 1
ATOM 1783 N N . TYR A 1 224 ? 5.481 -0.270 14.230 1.00 93.12 224 TYR A N 1
ATOM 1784 C CA . TYR A 1 224 ? 5.395 -1.422 13.327 1.00 93.12 224 TYR A CA 1
ATOM 1785 C C . TYR A 1 224 ? 5.851 -1.065 11.901 1.00 93.12 224 TYR A C 1
ATOM 1787 O O . TYR A 1 224 ? 6.542 -1.840 11.244 1.00 93.12 224 TYR A O 1
ATOM 1795 N N . PHE A 1 225 ? 5.500 0.133 11.432 1.00 95.19 225 PHE A N 1
ATOM 1796 C CA . PHE A 1 225 ? 5.904 0.630 10.119 1.00 95.19 225 PHE A CA 1
ATOM 1797 C C . PHE A 1 225 ? 7.316 1.233 10.139 1.00 95.19 225 PHE A C 1
ATOM 1799 O O . PHE A 1 225 ? 8.079 1.068 9.184 1.00 95.19 225 PHE A O 1
ATOM 1806 N N . ASP A 1 226 ? 7.682 1.919 11.224 1.00 94.62 226 ASP A N 1
ATOM 1807 C CA . ASP A 1 226 ? 8.980 2.581 11.391 1.00 94.62 226 ASP A CA 1
ATOM 1808 C C . ASP A 1 226 ? 10.082 1.632 11.897 1.00 94.62 226 ASP A C 1
ATOM 1810 O O . ASP A 1 226 ? 10.713 1.854 12.931 1.00 94.62 226 ASP A O 1
ATOM 1814 N N . PHE A 1 227 ? 10.369 0.574 11.136 1.00 87.31 227 PHE A N 1
ATOM 1815 C CA . PHE A 1 227 ? 11.452 -0.363 11.469 1.00 87.31 227 PHE A CA 1
ATOM 1816 C C . PHE A 1 227 ? 12.858 0.270 11.425 1.00 87.31 227 PHE A C 1
ATOM 1818 O O . PHE A 1 227 ? 13.823 -0.332 11.894 1.00 87.31 227 PHE A O 1
ATOM 1825 N N . GLU A 1 228 ? 12.995 1.475 10.857 1.00 89.62 228 GLU A N 1
ATOM 1826 C CA . GLU A 1 228 ? 14.249 2.239 10.831 1.00 89.62 228 GLU A CA 1
ATOM 1827 C C . GLU A 1 228 ? 14.421 3.137 12.071 1.00 89.62 228 GLU A C 1
ATOM 1829 O O . GLU A 1 228 ? 15.495 3.716 12.239 1.00 89.62 228 GLU A O 1
ATOM 1834 N N . ASN A 1 229 ? 13.396 3.254 12.929 1.00 89.38 229 ASN A N 1
ATOM 1835 C CA . ASN A 1 229 ? 13.336 4.172 14.073 1.00 89.38 229 ASN A CA 1
ATOM 1836 C C . ASN A 1 229 ? 13.692 5.624 13.698 1.00 89.38 229 ASN A C 1
ATOM 1838 O O . ASN A 1 229 ? 14.485 6.281 14.379 1.00 89.38 229 ASN A O 1
ATOM 1842 N N . LYS A 1 230 ? 13.130 6.124 12.594 1.00 91.81 230 LYS A N 1
ATOM 1843 C CA . LYS A 1 230 ? 13.320 7.506 12.117 1.00 91.81 230 LYS A CA 1
ATOM 1844 C C . LYS A 1 230 ? 12.220 8.464 12.574 1.00 91.81 230 LYS A C 1
ATOM 1846 O O . LYS A 1 230 ? 12.183 9.604 12.110 1.00 91.81 230 LYS A O 1
ATOM 1851 N N . GLU A 1 231 ? 11.299 7.996 13.414 1.00 92.94 231 GLU A N 1
ATOM 1852 C CA . GLU A 1 231 ? 10.075 8.692 13.836 1.00 92.94 231 GLU A CA 1
ATOM 1853 C C . GLU A 1 231 ? 9.197 9.133 12.649 1.00 92.94 231 GLU A C 1
ATOM 1855 O O . GLU A 1 231 ? 8.365 10.040 12.745 1.00 92.94 231 GLU A O 1
ATOM 1860 N N . SER A 1 232 ? 9.401 8.491 11.498 1.00 96.75 232 SER A N 1
ATOM 1861 C CA . SER A 1 232 ? 8.764 8.812 10.229 1.00 96.75 232 SER A CA 1
ATOM 1862 C C . SER A 1 232 ? 8.857 7.635 9.263 1.00 96.75 232 SER A C 1
ATOM 1864 O O . SER A 1 232 ? 9.855 6.914 9.245 1.00 96.75 232 SER A O 1
ATOM 1866 N N . ILE A 1 233 ? 7.841 7.467 8.420 1.00 98.06 233 ILE A N 1
ATOM 1867 C CA . ILE A 1 233 ? 7.727 6.323 7.510 1.00 98.06 233 ILE A CA 1
ATOM 1868 C C . ILE A 1 233 ? 7.642 6.764 6.054 1.00 98.06 233 ILE A C 1
ATOM 1870 O O . ILE A 1 233 ? 7.099 7.825 5.754 1.00 98.06 233 ILE A O 1
ATOM 1874 N N . THR A 1 234 ? 8.170 5.951 5.144 1.00 98.06 234 THR A N 1
ATOM 1875 C CA . THR A 1 234 ? 7.991 6.123 3.695 1.00 98.06 234 THR A CA 1
ATOM 1876 C C . THR A 1 234 ? 6.712 5.446 3.209 1.00 98.06 234 THR A C 1
ATOM 1878 O O . THR A 1 234 ? 6.155 4.574 3.883 1.00 98.06 234 THR A O 1
ATOM 1881 N N . PHE A 1 235 ? 6.282 5.779 1.989 1.00 98.38 235 PHE A N 1
ATOM 1882 C CA . PHE A 1 235 ? 5.141 5.106 1.370 1.00 98.38 235 PHE A CA 1
ATOM 1883 C C . PHE A 1 235 ? 5.376 3.595 1.216 1.00 98.38 235 PHE A C 1
ATOM 1885 O O . PHE A 1 235 ? 4.479 2.801 1.488 1.00 98.38 235 PHE A O 1
ATOM 1892 N N . ARG A 1 236 ? 6.606 3.171 0.886 1.00 97.25 236 ARG A N 1
ATOM 1893 C CA . ARG A 1 236 ? 6.967 1.744 0.819 1.00 97.25 236 ARG A CA 1
ATOM 1894 C C . ARG A 1 236 ? 6.752 1.036 2.154 1.00 97.25 236 ARG A C 1
ATOM 1896 O O . ARG A 1 236 ? 6.205 -0.061 2.168 1.00 97.25 236 ARG A O 1
ATOM 1903 N N . GLN A 1 237 ? 7.168 1.651 3.265 1.00 97.50 237 GLN A N 1
ATOM 1904 C CA . GLN A 1 237 ? 6.969 1.083 4.603 1.00 97.50 237 GLN A CA 1
ATOM 1905 C C . GLN A 1 237 ? 5.480 0.954 4.928 1.00 97.50 237 GLN A C 1
ATOM 1907 O O . GLN A 1 237 ? 5.043 -0.112 5.356 1.00 97.50 237 GLN A O 1
ATOM 1912 N N . PHE A 1 238 ? 4.698 2.002 4.659 1.00 98.12 238 PHE A N 1
ATOM 1913 C CA . PHE A 1 238 ? 3.250 1.998 4.857 1.00 98.12 238 PHE A CA 1
ATOM 1914 C C . PHE A 1 238 ? 2.544 0.909 4.032 1.00 98.12 238 PHE A C 1
ATOM 1916 O O . PHE A 1 238 ? 1.805 0.094 4.587 1.00 98.12 238 PHE A O 1
ATOM 1923 N N . LEU A 1 239 ? 2.817 0.852 2.725 1.00 98.12 239 LEU A N 1
ATOM 1924 C CA . LEU A 1 239 ? 2.218 -0.104 1.795 1.00 98.12 239 LEU A CA 1
ATOM 1925 C C . LEU A 1 239 ? 2.550 -1.549 2.176 1.00 98.12 239 LEU A C 1
ATOM 1927 O O . LEU A 1 239 ? 1.651 -2.376 2.321 1.00 98.12 239 LEU A O 1
ATOM 1931 N N . VAL A 1 240 ? 3.840 -1.849 2.364 1.00 96.50 240 VAL A N 1
ATOM 1932 C CA . VAL A 1 240 ? 4.305 -3.199 2.708 1.00 96.50 240 VAL A CA 1
ATOM 1933 C C . VAL A 1 240 ? 3.796 -3.608 4.084 1.00 96.50 240 VAL A C 1
ATOM 1935 O O . VAL A 1 240 ? 3.354 -4.741 4.236 1.00 96.50 240 VAL A O 1
ATOM 1938 N N . GLY A 1 241 ? 3.797 -2.703 5.065 1.00 95.56 241 GLY A N 1
ATOM 1939 C CA . GLY A 1 241 ? 3.259 -2.984 6.393 1.00 95.56 241 GLY A CA 1
ATOM 1940 C C . GLY A 1 241 ? 1.769 -3.330 6.348 1.00 95.56 241 GLY A C 1
ATOM 1941 O O . GLY A 1 241 ? 1.359 -4.336 6.921 1.00 95.56 241 GLY A O 1
ATOM 1942 N N . CYS A 1 242 ? 0.959 -2.576 5.597 1.00 96.38 242 CYS A N 1
ATOM 1943 C CA . CYS A 1 242 ? -0.459 -2.904 5.425 1.00 96.38 242 CYS A CA 1
ATOM 1944 C C . CYS A 1 242 ? -0.631 -4.264 4.736 1.00 96.38 242 CYS A C 1
ATOM 1946 O O . CYS A 1 242 ? -1.383 -5.126 5.194 1.00 96.38 242 CYS A O 1
ATOM 1948 N N . ALA A 1 243 ? 0.119 -4.492 3.662 1.00 95.69 243 ALA A N 1
ATOM 1949 C CA . ALA A 1 243 ? 0.049 -5.730 2.908 1.00 95.69 243 ALA A CA 1
ATOM 1950 C C . ALA A 1 243 ? 0.463 -6.958 3.728 1.00 95.69 243 ALA A C 1
ATOM 1952 O O . ALA A 1 243 ? -0.172 -8.010 3.633 1.00 95.69 243 ALA A O 1
ATOM 1953 N N . HIS A 1 244 ? 1.490 -6.812 4.562 1.00 93.56 244 HIS A N 1
ATOM 1954 C CA . HIS A 1 244 ? 1.973 -7.862 5.444 1.00 93.56 244 HIS A CA 1
ATOM 1955 C C . HIS A 1 244 ? 0.939 -8.224 6.516 1.00 93.56 244 HIS A C 1
ATOM 1957 O O . HIS A 1 244 ? 0.664 -9.404 6.719 1.00 93.56 244 HIS A O 1
ATOM 1963 N N . LEU A 1 245 ? 0.304 -7.229 7.143 1.00 93.12 245 LEU A N 1
ATOM 1964 C CA . LEU A 1 245 ? -0.713 -7.463 8.172 1.00 93.12 245 LEU A CA 1
ATOM 1965 C C . LEU A 1 245 ? -1.915 -8.252 7.654 1.00 93.12 245 LEU A C 1
ATOM 1967 O O . LEU A 1 245 ? -2.359 -9.187 8.314 1.00 93.12 245 LEU A O 1
ATOM 1971 N N . ARG A 1 246 ? -2.405 -7.938 6.453 1.00 91.75 246 ARG A N 1
ATOM 1972 C CA . ARG A 1 246 ? -3.546 -8.661 5.860 1.00 91.75 246 ARG A CA 1
ATOM 1973 C C . ARG A 1 246 ? -3.221 -10.096 5.485 1.00 91.75 246 ARG A C 1
ATOM 1975 O O . ARG A 1 246 ? -4.119 -10.925 5.424 1.00 91.75 246 ARG A O 1
ATOM 1982 N N . LYS A 1 247 ? -1.948 -10.391 5.212 1.00 90.38 247 LYS A N 1
ATOM 1983 C CA . LYS A 1 247 ? -1.494 -11.752 4.911 1.00 90.38 247 LYS A CA 1
ATOM 1984 C C . LYS A 1 247 ? -1.382 -12.645 6.141 1.00 90.38 247 LYS A C 1
ATOM 1986 O O . LYS A 1 247 ? -1.171 -13.847 5.977 1.00 90.38 247 LYS A O 1
ATOM 1991 N N . GLN A 1 248 ? -1.514 -12.094 7.346 1.00 89.25 248 GLN A N 1
ATOM 1992 C CA . GLN A 1 248 ? -1.483 -12.898 8.558 1.00 89.25 248 GLN A CA 1
ATOM 1993 C C . GLN A 1 248 ? -2.665 -13.886 8.554 1.00 89.25 248 GLN A C 1
ATOM 1995 O O . GLN A 1 248 ? -3.803 -13.455 8.368 1.00 89.25 248 GLN A O 1
ATOM 2000 N N . PRO A 1 249 ? -2.443 -15.199 8.775 1.00 87.62 249 PRO A N 1
ATOM 2001 C CA . PRO A 1 249 ? -3.473 -16.230 8.589 1.00 87.62 249 PRO A CA 1
ATOM 2002 C C . PRO A 1 249 ? -4.760 -16.021 9.391 1.00 87.62 249 PRO A C 1
ATOM 2004 O O . PRO A 1 249 ? -5.818 -16.505 9.005 1.00 87.62 249 PRO A O 1
ATOM 2007 N N . LEU A 1 250 ? -4.664 -15.324 10.523 1.00 88.06 250 LEU A N 1
ATOM 2008 C CA . LEU A 1 250 ? -5.786 -15.078 11.423 1.00 88.06 250 LEU A CA 1
ATOM 2009 C C . LEU A 1 250 ? -6.454 -13.718 11.192 1.00 88.06 250 LEU A C 1
ATOM 2011 O O . LEU A 1 250 ? -7.455 -13.444 11.843 1.00 88.06 250 LEU A O 1
ATOM 2015 N N . PHE A 1 251 ? -5.933 -12.874 10.294 1.00 90.06 251 PHE A N 1
ATOM 2016 C CA . PHE A 1 251 ? -6.360 -11.479 10.150 1.00 90.06 251 PHE A CA 1
ATOM 2017 C C . PHE A 1 251 ? -7.874 -11.337 9.940 1.00 90.06 251 PHE A C 1
ATOM 2019 O O . PHE A 1 251 ? -8.525 -10.593 10.672 1.00 90.06 251 PHE A O 1
ATOM 2026 N N . GLU A 1 252 ? -8.447 -12.102 9.011 1.00 91.06 252 GLU A N 1
ATOM 2027 C CA . GLU A 1 252 ? -9.888 -12.087 8.728 1.00 91.06 252 GLU A CA 1
ATOM 2028 C C . GLU A 1 252 ? -10.711 -12.500 9.957 1.00 91.06 252 GLU A C 1
ATOM 2030 O O . GLU A 1 252 ? -11.606 -11.773 10.382 1.00 91.06 252 GLU A O 1
ATOM 2035 N N . GLY A 1 253 ? -10.337 -13.603 10.616 1.00 90.75 253 GLY A N 1
ATOM 2036 C CA . GLY A 1 253 ? -11.003 -14.057 11.840 1.00 90.75 253 GLY A CA 1
ATOM 2037 C C . GLY A 1 253 ? -10.907 -13.051 12.993 1.00 90.75 253 GLY A C 1
ATOM 2038 O O . GLY A 1 253 ? -11.840 -12.935 13.792 1.00 90.75 253 GLY A O 1
ATOM 2039 N N . VAL A 1 254 ? -9.816 -12.276 13.067 1.00 90.88 254 VAL A N 1
ATOM 2040 C CA . VAL A 1 254 ? -9.690 -11.184 14.046 1.00 90.88 254 VAL A CA 1
ATOM 2041 C C . VAL A 1 254 ? -10.688 -10.082 13.750 1.00 90.88 254 VAL A C 1
ATOM 2043 O O . VAL A 1 254 ? -11.315 -9.589 14.682 1.00 90.88 254 VAL A O 1
ATOM 2046 N N . CYS A 1 255 ? -10.826 -9.689 12.483 1.00 92.81 255 CYS A N 1
ATOM 2047 C CA . CYS A 1 255 ? -11.739 -8.625 12.075 1.00 92.81 255 CYS A CA 1
ATOM 2048 C C . CYS A 1 255 ? -13.180 -8.987 12.450 1.00 92.81 255 CYS A C 1
ATOM 2050 O O . CYS A 1 255 ? -13.861 -8.186 13.087 1.00 92.81 255 CYS A O 1
ATOM 2052 N N . GLU A 1 256 ? -13.594 -10.226 12.173 1.00 92.38 256 GLU A N 1
ATOM 2053 C CA . GLU A 1 256 ? -14.905 -10.753 12.579 1.00 92.38 256 GLU A CA 1
ATOM 2054 C C . GLU A 1 256 ? -15.093 -10.725 14.096 1.00 92.38 256 GLU A C 1
ATOM 2056 O O . GLU A 1 256 ? -16.085 -10.216 14.618 1.00 92.38 256 GLU A O 1
ATOM 2061 N N . THR A 1 257 ? -14.103 -11.229 14.832 1.00 91.94 257 THR A N 1
ATOM 2062 C CA . THR A 1 257 ? -14.160 -11.269 16.297 1.00 91.94 257 THR A CA 1
ATOM 2063 C C . THR A 1 257 ? -14.213 -9.862 16.890 1.00 91.94 257 THR A C 1
ATOM 2065 O O . THR A 1 257 ? -14.926 -9.618 17.865 1.00 91.94 257 THR A O 1
ATOM 2068 N N . ALA A 1 258 ? -13.462 -8.922 16.318 1.00 92.81 258 ALA A N 1
ATOM 2069 C CA . ALA A 1 258 ? -13.460 -7.526 16.722 1.00 92.81 258 ALA A CA 1
ATOM 2070 C C . ALA A 1 258 ? -14.837 -6.897 16.506 1.00 92.81 258 ALA A C 1
ATOM 2072 O O . ALA A 1 258 ? -15.366 -6.290 17.438 1.00 92.81 258 ALA A O 1
ATOM 2073 N N . PHE A 1 259 ? -15.435 -7.101 15.332 1.00 94.88 259 PHE A N 1
ATOM 2074 C CA . PHE A 1 259 ? -16.769 -6.609 15.006 1.00 94.88 259 PHE A CA 1
ATOM 2075 C C . PHE A 1 259 ? -17.823 -7.123 15.998 1.00 94.88 259 PHE A C 1
ATOM 2077 O O . PHE A 1 259 ? -18.502 -6.332 16.663 1.00 94.88 259 PHE A O 1
ATOM 2084 N N . GLU A 1 260 ? -17.886 -8.443 16.195 1.00 93.12 260 GLU A N 1
ATOM 2085 C CA . GLU A 1 260 ? -18.844 -9.085 17.104 1.00 93.12 260 GLU A CA 1
ATOM 2086 C C . GLU A 1 260 ? -18.689 -8.619 18.559 1.00 93.12 260 GLU A C 1
ATOM 2088 O O . GLU A 1 260 ? -19.676 -8.491 19.284 1.00 93.12 260 GLU A O 1
ATOM 2093 N N . LYS A 1 261 ? -17.460 -8.322 18.999 1.00 91.88 261 LYS A N 1
ATOM 2094 C CA . LYS A 1 261 ? -17.194 -7.814 20.355 1.00 91.88 261 LYS A CA 1
ATOM 2095 C C . LYS A 1 261 ? -17.449 -6.311 20.520 1.00 91.88 261 LYS A C 1
ATOM 2097 O O . LYS A 1 261 ? -17.512 -5.844 21.664 1.00 91.88 261 LYS A O 1
ATOM 2102 N N . CYS A 1 262 ? -17.555 -5.553 19.430 1.00 91.88 262 CYS A N 1
ATOM 2103 C CA . CYS A 1 262 ? -17.805 -4.109 19.463 1.00 91.88 262 CYS A CA 1
ATOM 2104 C C . CYS A 1 262 ? -19.295 -3.760 19.375 1.00 91.88 262 CYS A C 1
ATOM 2106 O O . CYS A 1 262 ? -19.723 -2.782 19.996 1.00 91.88 262 CYS A O 1
ATOM 2108 N N . LYS A 1 263 ? -20.092 -4.551 18.650 1.00 93.19 263 LYS A N 1
ATOM 2109 C CA . LYS A 1 263 ? -21.541 -4.341 18.540 1.00 93.19 263 LYS A CA 1
ATOM 2110 C C . LYS A 1 263 ? -22.282 -4.713 19.833 1.00 93.19 263 LYS A C 1
ATOM 2112 O O . LYS A 1 263 ? -21.772 -5.447 20.682 1.00 93.19 263 LYS A O 1
ATOM 2117 N N . ALA A 1 264 ? -23.503 -4.206 20.007 1.00 89.94 264 ALA A N 1
ATOM 2118 C CA . ALA A 1 264 ? -24.343 -4.641 21.123 1.00 89.94 264 ALA A CA 1
ATOM 2119 C C . ALA A 1 264 ? -24.962 -6.021 20.846 1.00 89.94 264 ALA A C 1
ATOM 2121 O O . ALA A 1 264 ? -25.211 -6.379 19.693 1.00 89.94 264 ALA A O 1
ATOM 2122 N N . PRO A 1 265 ? -25.291 -6.787 21.900 1.00 87.50 265 PRO A N 1
ATOM 2123 C CA . PRO A 1 265 ? -26.028 -8.032 21.742 1.00 87.50 265 PRO A CA 1
ATOM 2124 C C . PRO A 1 265 ? -27.341 -7.808 20.981 1.00 87.50 265 PRO A C 1
ATOM 2126 O O . PRO A 1 265 ? -28.185 -7.021 21.407 1.00 87.50 265 PRO A O 1
ATOM 2129 N N . GLY A 1 266 ? -27.511 -8.516 19.864 1.00 85.44 266 GLY A N 1
ATOM 2130 C CA . GLY A 1 266 ? -28.722 -8.460 19.042 1.00 85.44 266 GLY A CA 1
ATOM 2131 C C . GLY A 1 266 ? -28.783 -7.317 18.024 1.00 85.44 266 GLY A C 1
ATOM 2132 O O . GLY A 1 266 ? -29.800 -7.214 17.342 1.00 85.44 266 GLY A O 1
ATOM 2133 N N . THR A 1 267 ? -27.739 -6.488 17.888 1.00 90.56 267 THR A N 1
ATOM 2134 C CA . THR A 1 267 ? -27.640 -5.518 16.783 1.00 90.56 267 THR A CA 1
ATOM 2135 C C . THR A 1 267 ? -26.853 -6.096 15.608 1.00 90.56 267 THR A C 1
ATOM 2137 O O . THR A 1 267 ? -25.979 -6.951 15.785 1.00 90.56 267 THR A O 1
ATOM 2140 N N . SER A 1 268 ? -27.188 -5.645 14.398 1.00 92.75 268 SER A N 1
ATOM 2141 C CA . SER A 1 268 ? -26.413 -5.909 13.181 1.00 92.75 268 SER A CA 1
ATOM 2142 C C . SER A 1 268 ? -25.198 -5.001 13.066 1.00 92.75 268 SER A C 1
ATOM 2144 O O . SER A 1 268 ? -24.208 -5.439 12.503 1.00 92.75 268 SER A O 1
ATOM 2146 N N . ASP A 1 269 ? -25.261 -3.801 13.652 1.00 95.69 269 ASP A N 1
ATOM 2147 C CA . ASP A 1 269 ? -24.335 -2.708 13.341 1.00 95.69 269 ASP A CA 1
ATOM 2148 C C . ASP A 1 269 ? -23.704 -2.102 14.603 1.00 95.69 269 ASP A C 1
ATOM 2150 O O . ASP A 1 269 ? -24.185 -2.307 15.732 1.00 95.69 269 ASP A O 1
ATOM 2154 N N . ILE A 1 270 ? -22.629 -1.339 14.393 1.00 96.19 270 ILE A N 1
ATOM 2155 C CA . ILE A 1 270 ? -21.916 -0.559 15.407 1.00 96.19 270 ILE A CA 1
ATOM 2156 C C . ILE A 1 270 ? -22.256 0.928 15.231 1.00 96.19 270 ILE A C 1
ATOM 2158 O O . ILE A 1 270 ? -22.030 1.535 14.192 1.00 96.19 270 ILE A O 1
ATOM 2162 N N . SER A 1 271 ? -22.772 1.532 16.295 1.00 95.38 271 SER A N 1
ATOM 2163 C CA . SER A 1 271 ? -23.011 2.972 16.431 1.00 95.38 271 SER A CA 1
ATOM 2164 C C . SER A 1 271 ? -21.773 3.723 16.926 1.00 95.38 271 SER A C 1
ATOM 2166 O O . SER A 1 271 ? -20.889 3.148 17.569 1.00 95.38 271 SER A O 1
ATOM 2168 N N . LEU A 1 272 ? -21.763 5.047 16.751 1.00 94.38 272 LEU A N 1
ATOM 2169 C CA . LEU A 1 272 ? -20.700 5.933 17.240 1.00 94.38 272 LEU A CA 1
ATOM 2170 C C . LEU A 1 272 ? -20.379 5.731 18.732 1.00 94.38 272 LEU A C 1
ATOM 2172 O O . LEU A 1 272 ? -19.215 5.642 19.129 1.00 94.38 272 LEU A O 1
ATOM 2176 N N . ALA A 1 273 ? -21.408 5.601 19.573 1.00 92.81 273 ALA A N 1
ATOM 2177 C CA . ALA A 1 273 ? -21.233 5.381 21.008 1.00 92.81 273 ALA A CA 1
ATOM 2178 C C . ALA A 1 273 ? -20.584 4.020 21.321 1.00 92.81 273 ALA A C 1
ATOM 2180 O O . ALA A 1 273 ? -19.779 3.911 22.252 1.00 92.81 273 ALA A O 1
ATOM 2181 N N . GLN A 1 274 ? -20.915 2.982 20.548 1.00 94.06 274 GLN A N 1
ATOM 2182 C CA . GLN A 1 274 ? -20.320 1.652 20.691 1.00 94.06 274 GLN A CA 1
ATOM 2183 C C . GLN A 1 274 ? -18.866 1.642 20.222 1.00 94.06 274 GLN A C 1
ATOM 2185 O O . GLN A 1 274 ? -18.023 1.104 20.941 1.00 94.06 274 GLN A O 1
ATOM 2190 N N . LEU A 1 275 ? -18.551 2.308 19.106 1.00 94.44 275 LEU A N 1
ATOM 2191 C CA . LEU A 1 275 ? -17.175 2.495 18.641 1.00 94.44 275 LEU A CA 1
ATOM 2192 C C . LEU A 1 275 ? -16.331 3.215 19.704 1.00 94.44 275 LEU A C 1
ATOM 2194 O O . LEU A 1 275 ? -15.286 2.711 20.119 1.00 94.44 275 LEU A O 1
ATOM 2198 N N . ALA A 1 276 ? -16.821 4.339 20.238 1.00 93.25 276 ALA A N 1
ATOM 2199 C CA . ALA A 1 276 ? -16.144 5.067 21.312 1.00 93.25 276 ALA A CA 1
ATOM 2200 C C . ALA A 1 276 ? -15.914 4.184 22.551 1.00 93.25 276 ALA A C 1
ATOM 2202 O O . ALA A 1 276 ? -14.846 4.219 23.164 1.00 93.25 276 ALA A O 1
ATOM 2203 N N . ASN A 1 277 ? -16.901 3.367 22.931 1.00 91.62 277 ASN A N 1
ATOM 2204 C CA . ASN A 1 277 ? -16.780 2.438 24.053 1.00 91.62 277 ASN A CA 1
ATOM 2205 C C . ASN A 1 277 ? -15.785 1.298 23.778 1.00 91.62 277 ASN A C 1
ATOM 2207 O O . ASN A 1 277 ? -15.097 0.852 24.700 1.00 91.62 277 ASN A O 1
ATOM 2211 N N . ALA A 1 278 ? -15.694 0.816 22.539 1.00 91.06 278 ALA A N 1
ATOM 2212 C CA . ALA A 1 278 ? -14.739 -0.215 22.151 1.00 91.06 278 ALA A CA 1
ATOM 2213 C C . ALA A 1 278 ? -13.292 0.265 22.346 1.00 91.06 278 ALA A C 1
ATOM 2215 O O . ALA A 1 278 ? -12.485 -0.453 22.941 1.00 91.06 278 ALA A O 1
ATOM 2216 N N . LEU A 1 279 ? -13.003 1.512 21.963 1.00 89.75 279 LEU A N 1
ATOM 2217 C CA . LEU A 1 279 ? -11.674 2.120 22.091 1.00 89.75 279 LEU A CA 1
ATOM 2218 C C . LEU A 1 279 ? -11.239 2.331 23.544 1.00 89.75 279 LEU A C 1
ATOM 2220 O O . LEU A 1 279 ? -10.054 2.179 23.842 1.00 89.75 279 LEU A O 1
ATOM 2224 N N . ARG A 1 280 ? -12.181 2.596 24.468 1.00 89.44 280 ARG A N 1
ATOM 2225 C CA . ARG A 1 280 ? -11.898 2.800 25.911 1.00 89.44 280 ARG A CA 1
ATOM 2226 C C . ARG A 1 280 ? -11.131 1.647 26.559 1.00 89.44 280 ARG A C 1
ATOM 2228 O O . ARG A 1 280 ? -10.508 1.840 27.599 1.00 89.44 280 ARG A O 1
ATOM 2235 N N . SER A 1 281 ? -11.184 0.455 25.968 1.00 81.19 281 SER A N 1
ATOM 2236 C CA . SER A 1 281 ? -10.475 -0.729 26.454 1.00 81.19 281 SER A CA 1
ATOM 2237 C C . SER A 1 281 ? -8.970 -0.706 26.169 1.00 81.19 281 SER A C 1
ATOM 2239 O O . SER A 1 281 ? -8.226 -1.388 26.868 1.00 81.19 281 SER A O 1
ATOM 2241 N N . GLY A 1 282 ? -8.520 0.044 25.158 1.00 78.19 282 GLY A N 1
ATOM 2242 C CA . GLY A 1 282 ? -7.111 0.114 24.745 1.00 78.19 282 GLY A CA 1
ATOM 2243 C C . GLY A 1 282 ? -6.508 1.520 24.781 1.00 78.19 282 GLY A C 1
ATOM 2244 O O . GLY A 1 282 ? -5.288 1.661 24.868 1.00 78.19 282 GLY A O 1
ATOM 2245 N N . MET A 1 283 ? -7.336 2.565 24.734 1.00 86.12 283 MET A N 1
ATOM 2246 C CA . MET A 1 283 ? -6.905 3.962 24.769 1.00 86.12 283 MET A CA 1
ATOM 2247 C C . MET A 1 283 ? -8.004 4.895 25.287 1.00 86.12 283 MET A C 1
ATOM 2249 O O . MET A 1 283 ? -9.172 4.529 25.376 1.00 86.12 283 MET A O 1
ATOM 2253 N N . LEU A 1 284 ? -7.636 6.135 25.611 1.00 86.44 284 LEU A N 1
ATOM 2254 C CA . LEU A 1 284 ? -8.626 7.188 25.805 1.00 86.44 284 LEU A CA 1
ATOM 2255 C C . LEU A 1 284 ? -9.199 7.568 24.423 1.00 86.44 284 LEU A C 1
ATOM 2257 O O . LEU A 1 284 ? -8.407 7.803 23.508 1.00 86.44 284 LEU A O 1
ATOM 2261 N N . PRO A 1 285 ? -10.533 7.609 24.250 1.00 84.06 285 PRO A N 1
ATOM 2262 C CA . PRO A 1 285 ? -11.128 8.028 22.988 1.00 84.06 285 PRO A CA 1
ATOM 2263 C C . PRO A 1 285 ? -10.691 9.448 22.598 1.00 84.06 285 PRO A C 1
ATOM 2265 O O . PRO A 1 285 ? -10.459 10.268 23.495 1.00 84.06 285 PRO A O 1
ATOM 2268 N N . PRO A 1 286 ? -10.582 9.753 21.294 1.00 87.25 286 PRO A N 1
ATOM 2269 C CA . PRO A 1 286 ? -10.367 11.115 20.821 1.00 87.25 286 PRO A CA 1
ATOM 2270 C C . PRO A 1 286 ? -11.499 12.064 21.252 1.00 87.25 286 PRO A C 1
ATOM 2272 O O . PRO A 1 286 ? -12.525 11.646 21.792 1.00 87.25 286 PRO A O 1
ATOM 2275 N N . ALA A 1 287 ? -11.285 13.361 21.021 1.00 89.88 287 ALA A N 1
ATOM 2276 C CA . ALA A 1 287 ? -12.333 14.371 21.150 1.00 89.88 287 ALA A CA 1
ATOM 2277 C C . ALA A 1 287 ? -13.498 14.080 20.184 1.00 89.88 287 ALA A C 1
ATOM 2279 O O . ALA A 1 287 ? -13.338 13.296 19.251 1.00 89.88 287 ALA A O 1
ATOM 2280 N N . ASP A 1 288 ? -14.665 14.686 20.414 1.00 90.25 288 ASP A N 1
ATOM 2281 C CA . ASP A 1 288 ? -15.896 14.354 19.681 1.00 90.25 288 ASP A CA 1
ATOM 2282 C C . ASP A 1 288 ? -15.745 14.501 18.155 1.00 90.25 288 ASP A C 1
ATOM 2284 O O . ASP A 1 288 ? -16.200 13.641 17.407 1.00 90.25 288 ASP A O 1
ATOM 2288 N N . ASP A 1 289 ? -15.034 15.530 17.691 1.00 93.06 289 ASP A N 1
ATOM 2289 C CA . ASP A 1 289 ? -14.694 15.740 16.279 1.00 93.06 289 ASP A CA 1
ATOM 2290 C C . ASP A 1 289 ? -13.778 14.635 15.726 1.00 93.06 289 ASP A C 1
ATOM 2292 O O . ASP A 1 289 ? -14.001 14.117 14.632 1.00 93.06 289 ASP A O 1
ATOM 2296 N N . GLY A 1 290 ? -12.775 14.224 16.503 1.00 93.75 290 GLY A N 1
ATOM 2297 C CA . GLY A 1 290 ? -11.899 13.106 16.156 1.00 93.75 290 GLY A CA 1
ATOM 2298 C C . GLY A 1 290 ? -12.620 11.755 16.163 1.00 93.75 290 GLY A C 1
ATOM 2299 O O . GLY A 1 290 ? -12.350 10.912 15.311 1.00 93.75 290 GLY A O 1
ATOM 2300 N N . MET A 1 291 ? -13.568 11.555 17.084 1.00 94.88 291 MET A N 1
ATOM 2301 C CA . MET A 1 291 ? -14.419 10.362 17.131 1.00 94.88 291 MET A CA 1
ATOM 2302 C C . MET A 1 291 ? -15.332 10.272 15.912 1.00 94.88 291 MET A C 1
ATOM 2304 O O . MET A 1 291 ? -15.478 9.182 15.367 1.00 94.88 291 MET A O 1
ATOM 2308 N N . LEU A 1 292 ? -15.930 11.391 15.493 1.00 95.31 292 LEU A N 1
ATOM 2309 C CA . LEU A 1 292 ? -16.758 11.453 14.287 1.00 95.31 292 LEU A CA 1
ATOM 2310 C C . LEU A 1 292 ? -15.935 11.117 13.047 1.00 95.31 292 LEU A C 1
ATOM 2312 O O . LEU A 1 292 ? -16.299 10.214 12.309 1.00 95.31 292 LEU A O 1
ATOM 2316 N N . LYS A 1 293 ? -14.759 11.731 12.891 1.00 95.75 293 LYS A N 1
ATOM 2317 C CA . LYS A 1 293 ? -13.865 11.441 11.763 1.00 95.75 293 LYS A CA 1
ATOM 2318 C C . LYS A 1 293 ? -13.418 9.975 11.713 1.00 95.75 293 LYS A C 1
ATOM 2320 O O . LYS A 1 293 ? -13.290 9.384 10.642 1.00 95.75 293 LYS A O 1
ATOM 2325 N N . LEU A 1 294 ? -13.162 9.376 12.876 1.00 96.12 294 LEU A N 1
ATOM 2326 C CA . LEU A 1 294 ? -12.847 7.953 12.960 1.00 96.12 294 LEU A CA 1
ATOM 2327 C C . LEU A 1 294 ? -14.054 7.092 12.575 1.00 96.12 294 LEU A C 1
ATOM 2329 O O . LEU A 1 294 ? -13.880 6.084 11.902 1.00 96.12 294 LEU A O 1
ATOM 2333 N N . PHE A 1 295 ? -15.256 7.475 12.995 1.00 96.94 295 PHE A N 1
ATOM 2334 C CA . PHE A 1 295 ? -16.488 6.780 12.639 1.00 96.94 295 PHE A CA 1
ATOM 2335 C C . PHE A 1 295 ? -16.757 6.842 11.132 1.00 96.94 295 PHE A C 1
ATOM 2337 O O . PHE A 1 295 ? -16.906 5.790 10.528 1.00 96.94 295 PHE A O 1
ATOM 2344 N N . GLU A 1 296 ? -16.655 8.023 10.519 1.00 96.25 296 GLU A N 1
ATOM 2345 C CA . GLU A 1 296 ? -16.723 8.235 9.059 1.00 96.25 296 GLU A CA 1
ATOM 2346 C C . GLU A 1 296 ? -15.654 7.434 8.292 1.00 96.25 296 GLU A C 1
ATOM 2348 O O . GLU A 1 296 ? -15.811 7.111 7.124 1.00 96.25 296 GLU A O 1
ATOM 2353 N N . THR A 1 297 ? -14.530 7.084 8.929 1.00 96.12 297 THR A N 1
ATOM 2354 C CA . THR A 1 297 ? -13.535 6.200 8.293 1.00 96.12 297 THR A CA 1
ATOM 2355 C C . THR A 1 297 ? -14.051 4.761 8.173 1.00 96.12 297 THR A C 1
ATOM 2357 O O . THR A 1 297 ? -13.652 4.043 7.252 1.00 96.12 297 THR A O 1
ATOM 2360 N N . PHE A 1 298 ? -14.872 4.326 9.132 1.00 97.06 298 PHE A N 1
ATOM 2361 C CA . PHE A 1 298 ? -15.442 2.982 9.205 1.00 97.06 298 PHE A CA 1
ATOM 2362 C C . PHE A 1 298 ? -16.817 2.860 8.555 1.00 97.06 298 PHE A C 1
ATOM 2364 O O . PHE A 1 298 ? -17.158 1.741 8.213 1.00 97.06 298 PHE A O 1
ATOM 2371 N N . ASP A 1 299 ? -17.579 3.940 8.429 1.00 96.81 299 ASP A N 1
ATOM 2372 C CA . ASP A 1 299 ? -18.876 4.008 7.747 1.00 96.81 299 ASP A CA 1
ATOM 2373 C C . ASP A 1 299 ? -18.625 4.316 6.261 1.00 96.81 299 ASP A C 1
ATOM 2375 O O . ASP A 1 299 ? -18.327 5.448 5.895 1.00 96.81 299 ASP A O 1
ATOM 2379 N N . ILE A 1 300 ? -18.584 3.280 5.416 1.00 94.94 300 ILE A N 1
ATOM 2380 C CA . ILE A 1 300 ? -18.133 3.404 4.017 1.00 94.94 300 ILE A CA 1
ATOM 2381 C C . ILE A 1 300 ? -19.271 3.822 3.085 1.00 94.94 300 ILE A C 1
ATOM 2383 O O . ILE A 1 300 ? -19.002 4.430 2.043 1.00 94.94 300 ILE A O 1
ATOM 2387 N N . ASP A 1 301 ? -20.511 3.463 3.412 1.00 94.81 301 ASP A N 1
ATOM 2388 C CA . ASP A 1 301 ? -21.696 3.792 2.621 1.00 94.81 301 ASP A CA 1
ATOM 2389 C C . ASP A 1 301 ? -22.459 5.029 3.130 1.00 94.81 301 ASP A C 1
ATOM 2391 O O . ASP A 1 301 ? -23.457 5.414 2.510 1.00 94.81 301 ASP A O 1
ATOM 2395 N N . ASP A 1 302 ? -21.924 5.700 4.157 1.00 93.69 302 ASP A N 1
ATOM 2396 C CA . ASP A 1 302 ? -22.421 6.945 4.750 1.00 93.69 302 ASP A CA 1
ATOM 2397 C C . ASP A 1 302 ? -23.869 6.803 5.276 1.00 93.69 302 ASP A C 1
ATOM 2399 O O . ASP A 1 302 ? -24.707 7.698 5.086 1.00 93.69 302 ASP A O 1
ATOM 2403 N N . ASP A 1 303 ? -24.197 5.667 5.907 1.00 94.31 303 ASP A N 1
ATOM 2404 C CA . ASP A 1 303 ? -25.543 5.359 6.425 1.00 94.31 303 ASP A CA 1
ATOM 2405 C C . ASP A 1 303 ? -25.742 5.681 7.927 1.00 94.31 303 ASP A C 1
ATOM 2407 O O . ASP A 1 303 ? -26.802 5.391 8.509 1.00 94.31 303 ASP A O 1
ATOM 2411 N N . ASP A 1 304 ? -24.751 6.347 8.532 1.00 94.00 304 ASP A N 1
ATOM 2412 C CA . ASP A 1 304 ? -24.626 6.676 9.957 1.00 94.00 304 ASP A CA 1
ATOM 2413 C C . ASP A 1 304 ? -24.497 5.432 10.864 1.00 94.00 304 ASP A C 1
ATOM 2415 O O . ASP A 1 304 ? -24.772 5.481 12.079 1.00 94.00 304 ASP A O 1
ATOM 2419 N N . LYS A 1 305 ? -24.084 4.289 10.308 1.00 94.25 305 LYS A N 1
ATOM 2420 C CA . LYS A 1 305 ? -23.809 3.043 11.032 1.00 94.25 305 LYS A CA 1
ATOM 2421 C C . LYS A 1 305 ? -22.587 2.360 10.436 1.00 94.25 305 LYS A C 1
ATOM 2423 O O . LYS A 1 305 ? -22.172 2.592 9.320 1.00 94.25 305 LYS A O 1
ATOM 2428 N N . ILE A 1 306 ? -21.982 1.489 11.232 1.00 97.69 306 ILE A N 1
ATOM 2429 C CA . ILE A 1 306 ? -20.891 0.643 10.759 1.00 97.69 306 ILE A CA 1
ATOM 2430 C C . ILE A 1 306 ? -21.434 -0.775 10.694 1.00 97.69 306 ILE A C 1
ATOM 2432 O O . ILE A 1 306 ? -21.577 -1.444 11.732 1.00 97.69 306 ILE A O 1
ATOM 2436 N N . SER A 1 307 ? -21.762 -1.223 9.487 1.00 96.94 307 SER A N 1
ATOM 2437 C CA . SER A 1 307 ? -22.144 -2.605 9.239 1.00 96.94 307 SER A CA 1
ATOM 2438 C C . SER A 1 307 ? -20.922 -3.525 9.326 1.00 96.94 307 SER A C 1
ATOM 2440 O O . SER A 1 307 ? -19.766 -3.099 9.449 1.00 96.94 307 SER A O 1
ATOM 2442 N N . ARG A 1 308 ? -21.168 -4.836 9.263 1.00 96.25 308 ARG A N 1
ATOM 2443 C CA . ARG A 1 308 ? -20.085 -5.825 9.191 1.00 96.25 308 ARG A CA 1
ATOM 2444 C C . ARG A 1 308 ? -19.201 -5.590 7.968 1.00 96.25 308 ARG A C 1
ATOM 2446 O O . ARG A 1 308 ? -17.980 -5.709 8.069 1.00 96.25 308 ARG A O 1
ATOM 2453 N N . ASP A 1 309 ? -19.818 -5.285 6.833 1.00 96.31 309 ASP A N 1
ATOM 2454 C CA . ASP A 1 309 ? -19.104 -5.155 5.570 1.00 96.31 309 ASP A CA 1
ATOM 2455 C C . ASP A 1 309 ? -18.253 -3.881 5.566 1.00 96.31 309 ASP A C 1
ATOM 2457 O O . ASP A 1 309 ? -17.093 -3.949 5.154 1.00 96.31 309 ASP A O 1
ATOM 2461 N N . ASP A 1 310 ? -18.739 -2.779 6.150 1.00 97.69 310 ASP A N 1
ATOM 2462 C CA . ASP A 1 310 ? -17.941 -1.553 6.285 1.00 97.69 310 ASP A CA 1
ATOM 2463 C C . ASP A 1 310 ? -16.750 -1.760 7.216 1.00 97.69 310 ASP A C 1
ATOM 2465 O O . ASP A 1 310 ? -15.617 -1.390 6.896 1.00 97.69 310 ASP A O 1
ATOM 2469 N N . PHE A 1 311 ? -16.970 -2.436 8.348 1.00 96.94 311 PHE A N 1
ATOM 2470 C CA . PHE A 1 311 ? -15.907 -2.718 9.306 1.00 96.94 311 PHE A CA 1
ATOM 2471 C C . PHE A 1 311 ? -14.787 -3.561 8.686 1.00 96.94 311 PHE A C 1
ATOM 2473 O O . PHE A 1 311 ? -13.605 -3.229 8.812 1.00 96.94 311 PHE A O 1
ATOM 2480 N N . VAL A 1 312 ? -15.147 -4.640 7.986 1.00 94.88 312 VAL A N 1
ATOM 2481 C CA . VAL A 1 312 ? -14.180 -5.532 7.333 1.00 94.88 312 VAL A CA 1
ATOM 2482 C C . VAL A 1 312 ? -13.494 -4.834 6.160 1.00 94.88 312 VAL A C 1
ATOM 2484 O O . VAL A 1 312 ? -12.276 -4.953 6.022 1.00 94.88 312 VAL A O 1
ATOM 2487 N N . ALA A 1 313 ? -14.220 -4.070 5.344 1.00 95.25 313 ALA A N 1
ATOM 2488 C CA . ALA A 1 313 ? -13.637 -3.330 4.227 1.00 95.25 313 ALA A CA 1
ATOM 2489 C C . ALA A 1 313 ? -12.687 -2.219 4.707 1.00 95.25 313 ALA A C 1
ATOM 2491 O O . ALA A 1 313 ? -11.590 -2.066 4.160 1.00 95.25 313 ALA A O 1
ATOM 2492 N N . CYS A 1 314 ? -13.037 -1.511 5.784 1.00 96.62 314 CYS A N 1
ATOM 2493 C CA . CYS A 1 314 ? -12.169 -0.516 6.407 1.00 96.62 314 CYS A CA 1
ATOM 2494 C C . CYS A 1 314 ? -10.865 -1.155 6.902 1.00 96.62 314 CYS A C 1
ATOM 2496 O O . CYS A 1 314 ? -9.782 -0.649 6.611 1.00 96.62 314 CYS A O 1
ATOM 2498 N N . LEU A 1 315 ? -10.936 -2.311 7.568 1.00 95.62 315 LEU A N 1
ATOM 2499 C CA . LEU A 1 315 ? -9.747 -3.040 8.023 1.00 95.62 315 LEU A CA 1
ATOM 2500 C C . LEU A 1 315 ? -8.969 -3.708 6.883 1.00 95.62 315 LEU A C 1
ATOM 2502 O O . LEU A 1 315 ? -7.751 -3.838 6.972 1.00 95.62 315 LEU A O 1
ATOM 2506 N N . ALA A 1 316 ? -9.611 -4.083 5.779 1.00 93.25 316 ALA A N 1
ATOM 2507 C CA . ALA A 1 316 ? -8.903 -4.520 4.578 1.00 93.25 316 ALA A CA 1
ATOM 2508 C C . ALA A 1 316 ?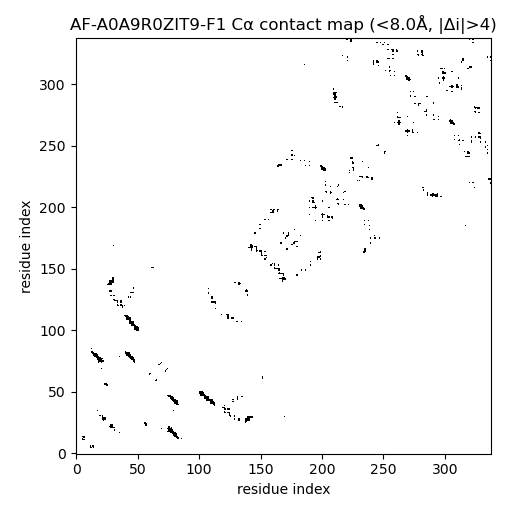 -8.088 -3.370 3.953 1.00 93.25 316 ALA A C 1
ATOM 2510 O O . ALA A 1 316 ? -6.991 -3.592 3.429 1.00 93.25 316 ALA A O 1
ATOM 2511 N N . ARG A 1 317 ? -8.579 -2.130 4.056 1.00 94.69 317 ARG A N 1
ATOM 2512 C CA . ARG A 1 317 ? -7.861 -0.930 3.607 1.00 94.69 317 ARG A CA 1
ATOM 2513 C C . ARG A 1 317 ? -6.789 -0.481 4.606 1.00 94.69 317 ARG A C 1
ATOM 2515 O O . ARG A 1 317 ? -5.652 -0.232 4.212 1.00 94.69 317 ARG A O 1
ATOM 2522 N N . PHE A 1 318 ? -7.112 -0.445 5.898 1.00 96.19 318 PHE A N 1
ATOM 2523 C CA . PHE A 1 318 ? -6.249 0.013 6.994 1.00 96.19 318 PHE A CA 1
ATOM 2524 C C . PHE A 1 318 ? -6.087 -1.061 8.081 1.00 96.19 318 PHE A C 1
ATOM 2526 O O . PHE A 1 318 ? -6.564 -0.916 9.210 1.00 96.19 318 PHE A O 1
ATOM 2533 N N . PRO A 1 319 ? -5.356 -2.146 7.788 1.00 95.31 319 PRO A N 1
ATOM 2534 C CA . PRO A 1 319 ? -5.299 -3.328 8.649 1.00 95.31 319 PRO A CA 1
ATOM 2535 C C . PRO A 1 319 ? -4.677 -3.074 10.014 1.00 95.31 319 PRO A C 1
ATOM 2537 O O . PRO A 1 319 ? -4.966 -3.791 10.963 1.00 95.31 319 PRO A O 1
ATOM 2540 N N . PHE A 1 320 ? -3.862 -2.032 10.159 1.00 93.94 320 PHE A N 1
ATOM 2541 C CA . PHE A 1 320 ? -3.273 -1.653 11.440 1.00 93.94 320 PHE A CA 1
ATOM 2542 C C . PHE A 1 320 ? -4.299 -1.134 12.457 1.00 93.94 320 PHE A C 1
ATOM 2544 O O . PHE A 1 320 ? -4.036 -1.174 13.661 1.00 93.94 320 PHE A O 1
ATOM 2551 N N . MET A 1 321 ? -5.476 -0.680 12.010 1.00 93.94 321 MET A N 1
ATOM 2552 C CA . MET A 1 321 ? -6.532 -0.185 12.899 1.00 93.94 321 MET A CA 1
ATOM 2553 C C . MET A 1 321 ? -7.141 -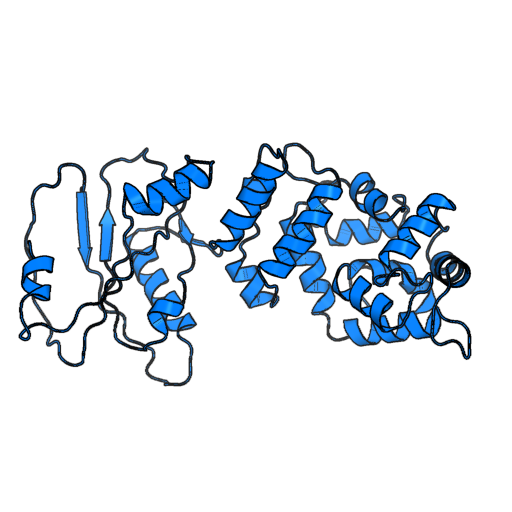1.295 13.760 1.00 93.94 321 MET A C 1
ATOM 2555 O O . MET A 1 321 ? -7.710 -1.006 14.810 1.00 93.94 321 MET A O 1
ATOM 2559 N N . ILE A 1 322 ? -6.944 -2.568 13.407 1.00 92.69 322 ILE A N 1
ATOM 2560 C CA . ILE A 1 322 ? -7.368 -3.701 14.240 1.00 92.69 322 ILE A CA 1
ATOM 2561 C C . ILE A 1 322 ? -6.761 -3.655 15.650 1.00 92.69 322 ILE A C 1
ATOM 2563 O O . ILE A 1 322 ? -7.399 -4.050 16.627 1.00 92.69 322 ILE A O 1
ATOM 2567 N N . ALA A 1 323 ? -5.552 -3.099 15.785 1.00 90.88 323 ALA A N 1
ATOM 2568 C CA . ALA A 1 32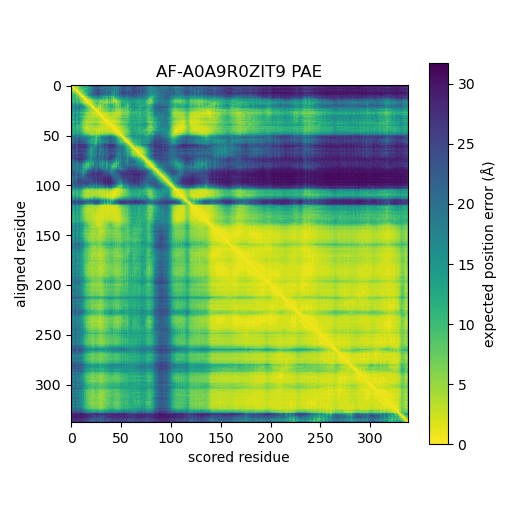3 ? -4.866 -2.961 17.065 1.00 90.88 323 ALA A CA 1
ATOM 2569 C C . ALA A 1 323 ? -5.586 -1.994 18.023 1.00 90.88 323 ALA A C 1
ATOM 2571 O O . ALA A 1 323 ? -5.436 -2.117 19.239 1.00 90.88 323 ALA A O 1
ATOM 2572 N N . LEU A 1 324 ? -6.426 -1.086 17.508 1.00 91.12 324 LEU A N 1
ATOM 2573 C CA . LEU A 1 324 ? -7.282 -0.219 18.326 1.00 91.12 324 LEU A CA 1
ATOM 2574 C C . LEU A 1 324 ? -8.295 -1.032 19.154 1.00 91.12 324 LEU A C 1
ATOM 2576 O O . LEU A 1 324 ? -8.710 -0.602 20.230 1.00 91.12 324 LEU A O 1
ATOM 2580 N N . PHE A 1 325 ? -8.645 -2.233 18.685 1.00 90.56 325 PHE A N 1
ATOM 2581 C CA . PHE A 1 325 ? -9.625 -3.126 19.302 1.00 90.56 325 PHE A CA 1
ATOM 2582 C C . PHE A 1 325 ? -8.987 -4.271 20.099 1.00 90.56 325 PHE A C 1
ATOM 2584 O O . PHE A 1 325 ? -9.702 -5.097 20.670 1.00 90.56 325 PHE A O 1
ATOM 2591 N N . ALA A 1 326 ? -7.655 -4.316 20.211 1.00 85.31 326 ALA A N 1
ATOM 2592 C CA . ALA A 1 326 ? -6.932 -5.408 20.869 1.00 85.31 326 ALA A CA 1
ATOM 2593 C C . ALA A 1 326 ? -7.430 -5.689 22.301 1.00 85.31 326 ALA A C 1
ATOM 2595 O O . ALA A 1 326 ? -7.624 -6.846 22.677 1.00 85.31 326 ALA A O 1
ATOM 2596 N N . GLY A 1 327 ? -7.743 -4.638 23.071 1.00 81.12 327 GLY A N 1
ATOM 2597 C CA . GLY A 1 327 ? -8.269 -4.766 24.437 1.00 81.12 327 GLY A CA 1
ATOM 2598 C C . GLY A 1 327 ? -9.640 -5.452 24.532 1.00 81.12 327 GLY A C 1
ATOM 2599 O O . GLY A 1 327 ? -9.983 -5.993 25.581 1.00 81.12 327 GLY A O 1
ATOM 2600 N N . ARG A 1 328 ? -10.423 -5.469 23.445 1.00 81.69 328 ARG A N 1
ATOM 2601 C CA . ARG A 1 328 ? -11.673 -6.240 23.348 1.00 81.69 328 ARG A CA 1
ATOM 2602 C C . ARG A 1 328 ? -11.405 -7.681 22.931 1.00 81.69 328 ARG A C 1
ATOM 2604 O O . ARG A 1 328 ? -12.097 -8.597 23.373 1.00 81.69 328 ARG A O 1
ATOM 2611 N N . ILE A 1 329 ? -10.392 -7.897 22.102 1.00 81.69 329 ILE A N 1
ATOM 2612 C CA . ILE A 1 329 ? -10.156 -9.180 21.442 1.00 81.69 329 ILE A CA 1
ATOM 2613 C C . ILE A 1 329 ? -9.383 -10.164 22.342 1.00 81.69 329 ILE A C 1
ATOM 2615 O O . ILE A 1 329 ? -9.655 -11.352 22.225 1.00 81.69 329 ILE A O 1
ATOM 2619 N N . ASN A 1 330 ? -8.534 -9.688 23.270 1.00 64.94 330 ASN A N 1
ATOM 2620 C CA . ASN A 1 330 ? -7.759 -10.426 24.295 1.00 64.94 330 ASN A CA 1
ATOM 2621 C C . ASN A 1 330 ? -7.724 -11.972 24.190 1.00 64.94 330 ASN A C 1
ATOM 2623 O O . ASN A 1 330 ? -8.645 -12.655 24.638 1.00 64.94 330 ASN A O 1
ATOM 2627 N N . GLY A 1 331 ? -6.587 -12.505 23.720 1.00 55.25 331 GLY A N 1
ATOM 2628 C CA . GLY A 1 331 ? -6.152 -13.897 23.916 1.00 55.25 331 GLY A CA 1
ATOM 2629 C C . GLY A 1 331 ? -6.178 -14.800 22.682 1.00 55.25 331 GLY A C 1
ATOM 2630 O O . GLY A 1 331 ? -5.402 -15.749 22.633 1.00 55.25 331 GLY A O 1
ATOM 2631 N N . GLU A 1 332 ? -7.008 -14.511 21.680 1.00 47.41 332 GLU A N 1
ATOM 2632 C CA . GLU A 1 332 ? -7.170 -15.437 20.547 1.00 47.41 332 GLU A CA 1
ATOM 2633 C C . GLU A 1 332 ? -6.275 -15.123 19.352 1.00 47.41 332 GLU A C 1
ATOM 2635 O O . GLU A 1 332 ? -6.012 -16.021 18.556 1.00 47.41 332 GLU A O 1
ATOM 2640 N N . VAL A 1 333 ? -5.748 -13.897 19.226 1.00 50.94 333 VAL A N 1
ATOM 2641 C CA . VAL A 1 333 ? -4.921 -13.558 18.066 1.00 50.94 333 VAL A CA 1
ATOM 2642 C C . VAL A 1 333 ? -3.825 -12.551 18.401 1.00 50.94 333 VAL A C 1
ATOM 2644 O O . VAL A 1 333 ? -4.088 -11.382 18.676 1.00 50.94 333 VAL A O 1
ATOM 2647 N N . TYR A 1 334 ? -2.577 -13.018 18.352 1.00 51.81 334 TYR A N 1
ATOM 2648 C CA . TYR A 1 334 ? -1.411 -12.151 18.231 1.00 51.81 334 TYR A CA 1
ATOM 2649 C C . TYR A 1 334 ? -1.416 -11.555 16.825 1.00 51.81 334 TYR A C 1
ATOM 2651 O O . TYR A 1 334 ? -1.148 -12.250 15.849 1.00 51.81 334 TYR A O 1
ATOM 2659 N N . ILE A 1 335 ? -1.720 -10.267 16.725 1.00 56.53 335 ILE A N 1
ATOM 2660 C CA . ILE A 1 335 ? -1.308 -9.473 15.572 1.00 56.53 335 ILE A CA 1
ATOM 2661 C C . ILE A 1 335 ? 0.005 -8.824 15.994 1.00 56.53 335 ILE A C 1
ATOM 2663 O O . ILE A 1 335 ? 0.047 -8.193 17.047 1.00 56.53 335 ILE A O 1
ATOM 2667 N N . GLU A 1 336 ? 1.062 -8.984 15.194 1.00 60.38 336 GLU A N 1
ATOM 2668 C CA . GLU A 1 336 ? 2.450 -8.541 15.461 1.00 60.38 336 GLU A CA 1
ATOM 2669 C C . GLU A 1 336 ? 2.621 -7.041 15.800 1.00 60.38 336 GLU A C 1
ATOM 2671 O O . GLU A 1 336 ? 3.729 -6.572 16.037 1.00 60.38 336 GLU A O 1
ATOM 2676 N N . ILE A 1 337 ? 1.530 -6.277 15.821 1.00 58.66 337 ILE A N 1
ATOM 2677 C CA . ILE A 1 337 ? 1.475 -4.854 16.148 1.00 58.66 337 ILE A CA 1
ATOM 2678 C C . ILE A 1 337 ? 1.431 -4.606 17.675 1.00 58.66 337 ILE A C 1
ATOM 2680 O O . ILE A 1 337 ? 1.796 -3.512 18.111 1.00 58.66 337 ILE A O 1
ATOM 2684 N N . VAL A 1 338 ? 0.952 -5.565 18.488 1.00 44.81 338 VAL A N 1
ATOM 2685 C CA . VAL A 1 338 ? 0.620 -5.353 19.922 1.00 44.81 338 VAL A CA 1
ATOM 2686 C C . VAL A 1 338 ? 1.658 -5.905 20.892 1.00 44.81 338 VAL A C 1
ATOM 2688 O O . VAL A 1 338 ? 1.984 -7.108 20.789 1.00 44.81 338 VAL A O 1
#

Organism: Triticum turgidum subsp. durum (NCBI:txid4567)

Radius of gyration: 26.04 Å; Cα contacts (8 Å, |Δi|>4): 487; chains: 1; bounding box: 59×47×74 Å

pLDDT: mean 78.22, std 20.02, range [29.55, 98.5]

Solvent-accessible surface area (backbone atoms only — not comparable to full-atom values): 19244 Å² total; per-residue (Å²): 114,70,64,64,61,45,75,74,40,92,89,41,66,67,72,48,77,49,76,43,81,41,63,49,73,77,54,36,31,40,60,67,73,33,76,80,37,61,82,61,55,36,30,36,45,34,48,63,42,64,74,61,92,84,70,55,76,57,76,55,80,49,63,75,56,38,57,49,35,71,76,70,72,66,72,54,41,33,34,43,32,36,51,55,98,79,82,82,87,87,78,91,80,82,86,87,86,75,68,96,70,60,71,46,79,45,77,54,74,72,44,65,52,68,90,58,92,84,66,54,30,53,60,42,27,49,56,50,48,51,54,49,22,60,74,70,72,30,44,77,41,42,40,34,73,59,24,54,51,47,20,48,52,34,43,76,69,70,43,80,40,25,73,47,48,41,59,29,43,50,47,43,27,70,78,56,65,52,46,66,67,57,52,53,55,54,46,54,56,51,59,68,16,64,42,48,71,70,35,34,29,37,57,60,39,55,29,48,70,45,30,36,69,73,42,77,59,50,46,46,48,48,47,64,42,24,78,81,71,68,73,40,32,39,48,38,36,52,53,52,46,38,43,54,50,62,66,40,93,55,40,68,62,49,50,54,51,42,50,66,70,36,29,55,94,92,53,83,42,32,42,68,70,35,54,47,56,39,28,54,59,56,41,82,61,54,57,71,70,21,43,47,45,37,43,59,61,29,21,75,85,73,77,84,42,25,42,65,65,27,47,48,52,35,35,72,73,43,38,72,58,57,64,52,39,42,57,71,52,68,90,80,74,93,54,97,55,116

InterPro domains:
  IPR002048 EF-hand domain [PS50222] (286-321)
  IPR011992 EF-hand domain pair [SSF47473] (169-325)
  IPR018247 EF-Hand 1, calcium-binding site [PS00018] (299-311)

Foldseek 3Di:
DVVVVQVPDPVHFDWDWDFDDADAQLQEGEFDDLVVLQVQAKWWWKAWDWPDPPDGLNVPLAPVVNVVCSPPPDGPGGTGTGGDPDDDDDDDDDDDDDPPTTPDMDTFDIQGGDPPPPDGSRVSRVVSRVSRCVVSVHYYALFDVLQSVQLNVCVVLVAQCSNLQRQSVNCCCVVQVQDSVLLVVLSVLLSQLPADNSQKHALQSNLVQLLDGCDPLSVLLVVLLPVVPPNIHHSNSQSSSLSVLCPPPCLLVLLVLLQVLQDDVPDQWHALVSQCVLLVLPDHGHDPVSSVSNQCLQCPVPPRTRGSVSSSVSCNSVVSCSSSNCSSNPDDDDRVSD

Nearest PDB structures (foldseek):
  8osi-assembly1_A  TM=4.256E-01  e=2.454E-04  Branchiostoma lanceolatum
  1k93-assembly2_E  TM=4.679E-01  e=1.274E-03  Homo sapiens
  5e37-assembly2_C  TM=3.851E-01  e=2.997E-04  Chlamydomonas reinhardtii
  1j1e-assembly1_A  TM=4.249E-01  e=1.212E-03  Homo sapiens
  3wfn-assembly2_C  TM=3.741E-01  e=1.408E-03  Mus musculus